Protein AF-A0AAD9V1F3-F1 (afdb_monomer)

Structure (mmCIF, N/CA/C/O backbone):
data_AF-A0AAD9V1F3-F1
#
_entry.id   AF-A0AAD9V1F3-F1
#
loop_
_atom_site.group_PDB
_atom_site.id
_atom_site.type_symbol
_atom_site.label_atom_id
_atom_site.label_alt_id
_atom_site.label_comp_id
_atom_site.label_asym_id
_atom_site.label_entity_id
_atom_site.label_seq_id
_atom_site.pdbx_PDB_ins_code
_atom_site.Cartn_x
_atom_site.Cartn_y
_atom_site.Cartn_z
_atom_site.occupancy
_atom_site.B_iso_or_equiv
_atom_site.auth_seq_id
_atom_site.auth_comp_id
_atom_site.auth_asym_id
_atom_site.auth_atom_id
_atom_site.pdbx_PDB_model_num
ATOM 1 N N . MET A 1 1 ? -9.628 -8.386 14.634 1.00 73.19 1 MET A N 1
ATOM 2 C CA . MET A 1 1 ? -9.342 -8.175 13.199 1.00 73.19 1 MET A CA 1
ATOM 3 C C . MET A 1 1 ? -9.337 -9.530 12.517 1.00 73.19 1 MET A C 1
ATOM 5 O O . MET A 1 1 ? -8.546 -10.379 12.913 1.00 73.19 1 MET A O 1
ATOM 9 N N . ILE A 1 2 ? -10.206 -9.729 11.527 1.00 70.88 2 ILE A N 1
ATOM 10 C CA . ILE A 1 2 ? -10.208 -10.920 10.671 1.00 70.88 2 ILE A CA 1
ATOM 11 C C . ILE A 1 2 ? -9.527 -10.540 9.355 1.00 70.88 2 ILE A C 1
ATOM 13 O O . ILE A 1 2 ? -10.046 -9.714 8.602 1.00 70.88 2 ILE A O 1
ATOM 17 N N . PHE A 1 3 ? -8.349 -11.119 9.123 1.00 76.94 3 PHE A N 1
ATOM 18 C CA . PHE A 1 3 ? -7.473 -10.825 7.992 1.00 76.94 3 PHE A CA 1
ATOM 19 C C . PHE A 1 3 ? -6.811 -12.127 7.528 1.00 76.94 3 PHE A C 1
ATOM 21 O O . PHE A 1 3 ? -6.027 -12.713 8.276 1.00 76.94 3 PHE A O 1
ATOM 28 N N . ASN A 1 4 ? -7.159 -12.603 6.329 1.00 83.75 4 ASN A N 1
ATOM 29 C CA . ASN A 1 4 ? -6.606 -13.836 5.764 1.00 83.75 4 ASN A CA 1
ATOM 30 C C . ASN A 1 4 ? -5.561 -13.497 4.698 1.00 83.75 4 ASN A C 1
ATOM 32 O O . ASN A 1 4 ? -5.899 -13.267 3.540 1.00 83.75 4 ASN A O 1
ATOM 36 N N . SER A 1 5 ? -4.305 -13.406 5.126 1.00 84.94 5 SER A N 1
ATOM 37 C CA . SER A 1 5 ? -3.165 -13.033 4.287 1.00 84.94 5 SER A CA 1
ATOM 38 C C . SER A 1 5 ? -2.163 -14.161 4.215 1.00 84.94 5 SER A C 1
ATOM 40 O O . SER A 1 5 ? -1.835 -14.764 5.233 1.00 84.94 5 SER A O 1
ATOM 42 N N . THR A 1 6 ? -1.623 -14.415 3.032 1.00 85.94 6 THR A N 1
ATOM 43 C CA . THR A 1 6 ? -0.552 -15.406 2.868 1.00 85.94 6 THR A CA 1
ATOM 44 C C . THR A 1 6 ? 0.804 -14.863 3.322 1.00 85.94 6 THR A C 1
ATOM 46 O O . THR A 1 6 ? 1.678 -15.640 3.700 1.00 85.94 6 THR A O 1
ATOM 49 N N . ILE A 1 7 ? 0.946 -13.534 3.367 1.00 83.00 7 ILE A N 1
ATOM 50 C CA . ILE A 1 7 ? 2.182 -12.831 3.714 1.00 83.00 7 ILE A CA 1
ATOM 51 C C . ILE A 1 7 ? 2.328 -12.645 5.235 1.00 83.00 7 ILE A C 1
ATOM 53 O O . ILE A 1 7 ? 3.341 -13.041 5.807 1.00 83.00 7 ILE A O 1
ATOM 57 N N . ILE A 1 8 ? 1.327 -12.074 5.923 1.00 81.44 8 ILE A N 1
ATOM 58 C CA . ILE A 1 8 ? 1.453 -11.744 7.362 1.00 81.44 8 ILE A CA 1
ATOM 59 C C . ILE A 1 8 ? 0.874 -12.787 8.314 1.00 81.44 8 ILE A C 1
ATOM 61 O O . ILE A 1 8 ? 1.123 -12.696 9.515 1.00 81.44 8 ILE A O 1
ATOM 65 N N . SER A 1 9 ? 0.084 -13.759 7.837 1.00 75.94 9 SER A N 1
ATOM 66 C CA . SER A 1 9 ? -0.642 -14.689 8.728 1.00 75.94 9 SER A CA 1
ATOM 67 C C . SER A 1 9 ? 0.263 -15.430 9.709 1.00 75.94 9 SER A C 1
ATOM 69 O O . SER A 1 9 ? -0.163 -15.682 10.839 1.00 75.94 9 SER A O 1
ATOM 71 N N . LYS A 1 10 ? 1.498 -15.730 9.288 1.00 77.19 10 LYS A N 1
ATOM 72 C CA . LYS A 1 10 ? 2.489 -16.511 10.037 1.00 77.19 10 LYS A CA 1
ATOM 73 C C . LYS A 1 10 ? 3.199 -15.726 11.148 1.00 77.19 10 LYS A C 1
ATOM 75 O O . LYS A 1 10 ? 3.796 -16.348 12.018 1.00 77.19 10 LYS A O 1
ATOM 80 N N . ASN A 1 11 ? 3.140 -14.390 11.150 1.00 81.25 11 ASN A N 1
ATOM 81 C CA . ASN A 1 11 ? 3.835 -13.557 12.138 1.00 81.25 11 ASN A CA 1
ATOM 82 C C . ASN A 1 11 ? 2.831 -12.834 13.055 1.00 81.25 11 ASN A C 1
ATOM 84 O O . ASN A 1 11 ? 2.201 -11.845 12.677 1.00 81.25 11 ASN A O 1
ATOM 88 N N . SER A 1 12 ? 2.685 -13.330 14.286 1.00 83.75 12 SER A N 1
ATOM 89 C CA . SER A 1 12 ? 1.747 -12.787 15.279 1.00 83.75 12 SER A CA 1
ATOM 90 C C . SER A 1 12 ? 2.069 -11.348 15.704 1.00 83.75 12 SER A C 1
ATOM 92 O O . SER A 1 12 ? 1.143 -10.568 15.941 1.00 83.75 12 SER A O 1
ATOM 94 N N . CYS A 1 13 ? 3.350 -10.967 15.739 1.00 83.75 13 CYS A N 1
ATOM 95 C CA . CYS A 1 13 ? 3.785 -9.604 16.046 1.00 83.75 13 CYS A CA 1
ATOM 96 C C . CYS A 1 13 ? 3.351 -8.631 14.945 1.00 83.75 13 CYS A C 1
ATOM 98 O O . CYS A 1 13 ? 2.678 -7.644 15.226 1.00 83.75 13 CYS A O 1
ATOM 100 N N . HIS A 1 14 ? 3.629 -8.958 13.679 1.00 82.75 14 HIS A N 1
ATOM 101 C CA . HIS A 1 14 ? 3.203 -8.155 12.529 1.00 82.75 14 HIS A CA 1
ATOM 102 C C . HIS A 1 14 ? 1.684 -7.976 12.480 1.00 82.75 14 HIS A C 1
ATOM 104 O O . HIS A 1 14 ? 1.194 -6.895 12.167 1.00 82.75 14 HIS A O 1
ATOM 110 N N . ARG A 1 15 ? 0.923 -9.023 12.817 1.00 82.88 15 ARG A N 1
ATOM 111 C CA . ARG A 1 15 ? -0.544 -8.950 12.869 1.00 82.88 15 ARG A CA 1
ATOM 112 C C . ARG A 1 15 ? -1.041 -8.029 13.976 1.00 82.88 15 ARG A C 1
ATOM 114 O O . ARG A 1 15 ? -1.964 -7.254 13.741 1.00 82.88 15 ARG A O 1
ATOM 121 N N . THR A 1 16 ? -0.454 -8.133 15.167 1.00 85.50 16 THR A N 1
ATOM 122 C CA . THR A 1 16 ? -0.804 -7.279 16.310 1.00 85.50 16 THR A CA 1
ATOM 123 C C . THR A 1 16 ? -0.495 -5.819 16.002 1.00 85.50 16 THR A C 1
ATOM 125 O O . THR A 1 16 ? -1.335 -4.951 16.226 1.00 85.50 16 THR A O 1
ATOM 128 N N . GLU A 1 17 ? 0.662 -5.557 15.403 1.00 86.19 17 GLU A N 1
ATOM 129 C CA . GLU A 1 17 ? 1.078 -4.204 15.055 1.00 86.19 17 GLU A CA 1
ATOM 130 C C . GLU A 1 17 ? 0.234 -3.606 13.926 1.00 86.19 17 GLU A C 1
ATOM 132 O O . GLU A 1 17 ? -0.259 -2.487 14.023 1.00 86.19 17 GLU A O 1
ATOM 137 N N . LEU A 1 18 ? -0.059 -4.381 12.879 1.00 85.12 18 LEU A N 1
ATOM 138 C CA . LEU A 1 18 ? -0.982 -3.930 11.841 1.00 85.12 18 LEU A CA 1
ATOM 139 C C . LEU A 1 18 ? -2.376 -3.629 12.419 1.00 85.12 18 LEU A C 1
ATOM 141 O O . LEU A 1 18 ? -3.029 -2.665 12.011 1.00 85.12 18 LEU A O 1
ATOM 145 N N . ALA A 1 19 ? -2.833 -4.419 13.395 1.00 84.25 19 ALA A N 1
ATOM 146 C CA . ALA A 1 19 ? -4.070 -4.138 14.114 1.00 84.25 19 ALA A CA 1
ATOM 147 C C . ALA A 1 19 ? -4.013 -2.830 14.908 1.00 84.25 19 ALA A C 1
ATOM 149 O O . ALA A 1 19 ? -4.984 -2.071 14.856 1.00 84.25 19 ALA A O 1
ATOM 150 N N . SER A 1 20 ? -2.887 -2.533 15.561 1.00 85.38 20 SER A N 1
ATOM 151 C CA . SER A 1 20 ? -2.652 -1.261 16.258 1.00 85.38 20 SER A CA 1
ATOM 152 C C . SER A 1 20 ? -2.751 -0.075 15.283 1.00 85.38 20 SER A C 1
ATOM 154 O O . SER A 1 20 ? -3.438 0.914 15.553 1.00 85.38 20 SER A O 1
ATOM 156 N N . PHE A 1 21 ? -2.150 -0.196 14.094 1.00 84.88 21 PHE A N 1
ATOM 157 C CA . PHE A 1 21 ? -2.124 0.872 13.095 1.00 84.88 21 PHE A CA 1
ATOM 158 C C . PHE A 1 21 ? -3.497 1.170 12.505 1.00 84.88 21 PHE A C 1
ATOM 160 O O . PHE A 1 21 ? -3.808 2.341 12.271 1.00 84.88 21 PHE A O 1
ATOM 167 N N . LEU A 1 22 ? -4.314 0.134 12.294 1.00 82.00 22 LEU A N 1
ATOM 168 C CA . LEU A 1 22 ? -5.646 0.255 11.701 1.00 82.00 22 LEU A CA 1
ATOM 169 C C . LEU A 1 22 ? -6.726 0.637 12.728 1.00 82.00 22 LEU A C 1
ATOM 171 O O . LEU A 1 22 ? -7.761 1.175 12.328 1.00 82.00 22 LEU A O 1
ATOM 175 N N . ALA A 1 23 ? -6.498 0.414 14.029 1.00 82.19 23 ALA A N 1
ATOM 176 C CA . ALA A 1 23 ? -7.479 0.656 15.092 1.00 82.19 23 ALA A CA 1
ATOM 177 C C . ALA A 1 23 ? -8.123 2.060 15.069 1.00 82.19 23 ALA A C 1
ATOM 179 O O . ALA A 1 23 ? -9.347 2.123 15.177 1.00 82.19 23 ALA A O 1
ATOM 180 N N . PRO A 1 24 ? -7.398 3.178 14.842 1.00 78.94 24 PRO A N 1
ATOM 181 C CA . PRO A 1 24 ? -8.023 4.503 14.766 1.00 78.94 24 PRO A CA 1
ATOM 182 C C . PRO A 1 24 ? -9.050 4.648 13.635 1.00 78.94 24 PRO A C 1
ATOM 184 O O . PRO A 1 24 ? -9.987 5.430 13.747 1.00 78.94 24 PRO A O 1
ATOM 187 N N . ALA A 1 25 ? -8.905 3.888 12.547 1.00 72.19 25 ALA A N 1
ATOM 188 C CA . ALA A 1 25 ? -9.784 3.990 11.386 1.00 72.19 25 ALA A CA 1
ATOM 189 C C . ALA A 1 25 ? -10.973 3.011 11.427 1.00 72.19 25 ALA A C 1
ATOM 191 O O . ALA A 1 25 ? -12.043 3.266 10.857 1.00 72.19 25 ALA A O 1
ATOM 192 N N . VAL A 1 26 ? -10.809 1.871 12.107 1.00 73.06 26 VAL A N 1
ATOM 193 C CA . VAL A 1 26 ? -11.878 0.871 12.262 1.00 73.06 26 VAL A CA 1
ATOM 194 C C . VAL A 1 26 ? -12.588 0.920 13.617 1.00 73.06 26 VAL A C 1
ATOM 196 O O . VAL A 1 26 ? -13.678 0.362 13.725 1.00 73.06 26 VAL A O 1
ATOM 199 N N . GLY A 1 27 ? -12.035 1.635 14.599 1.00 64.00 27 GLY A N 1
ATOM 200 C CA . GLY A 1 27 ? -12.447 1.601 16.004 1.00 64.00 27 GLY A CA 1
ATOM 201 C C . GLY A 1 27 ? -11.950 0.339 16.721 1.00 64.00 27 GLY A C 1
ATOM 202 O O . GLY A 1 27 ? -11.333 -0.532 16.111 1.00 64.00 27 GLY A O 1
ATOM 203 N N . GLN A 1 28 ? -12.280 0.169 18.006 1.00 59.44 28 GLN A N 1
ATOM 204 C CA . GLN A 1 28 ? -12.037 -1.094 18.741 1.00 59.44 28 GLN A CA 1
ATOM 205 C C . GLN A 1 28 ? -13.002 -2.231 18.344 1.00 59.44 28 GLN A C 1
ATOM 207 O O . GLN A 1 28 ? -13.236 -3.191 19.075 1.00 59.44 28 GLN A O 1
ATOM 212 N N . ILE A 1 29 ? -13.583 -2.108 17.159 1.00 65.25 29 ILE A N 1
ATOM 213 C CA . ILE A 1 29 ? -14.634 -2.956 16.631 1.00 65.25 29 ILE A CA 1
ATOM 214 C C . ILE A 1 29 ? -13.978 -4.101 15.863 1.00 65.25 29 ILE A C 1
ATOM 216 O O . ILE A 1 29 ? -12.936 -3.937 15.217 1.00 65.25 29 ILE A O 1
ATOM 220 N N . GLU A 1 30 ? -14.580 -5.286 15.907 1.00 75.75 30 GLU A N 1
ATOM 221 C CA . GLU A 1 30 ? -14.104 -6.378 15.076 1.00 75.75 30 GLU A CA 1
ATOM 222 C C . GLU A 1 30 ? -14.281 -6.009 13.592 1.00 75.75 30 GLU A C 1
ATOM 224 O O . GLU A 1 30 ? -15.389 -5.819 13.090 1.00 75.75 30 GLU A O 1
ATOM 229 N N . SER A 1 31 ? -13.154 -5.849 12.895 1.00 76.12 31 SER A N 1
ATOM 230 C CA . SER A 1 31 ? -13.104 -5.508 11.473 1.00 76.12 31 SER A CA 1
ATOM 231 C C . SER A 1 31 ? -12.882 -6.750 10.615 1.00 76.12 31 SER A C 1
ATOM 233 O O . SER A 1 31 ? -11.989 -7.560 10.895 1.00 76.12 31 SER A O 1
ATOM 235 N N . LYS A 1 32 ? -13.694 -6.881 9.558 1.00 82.31 32 LYS A N 1
ATOM 236 C CA . LYS A 1 32 ? -13.613 -7.955 8.561 1.00 82.31 32 LYS A CA 1
ATOM 237 C C . LYS A 1 32 ? -13.031 -7.423 7.259 1.00 82.31 32 LYS A C 1
ATOM 239 O O . LYS A 1 32 ? -13.632 -6.563 6.609 1.00 82.31 32 LYS A O 1
ATOM 244 N N . TRP A 1 33 ? -11.890 -7.969 6.860 1.00 84.12 33 TRP A N 1
ATOM 245 C CA . TRP A 1 33 ? -11.174 -7.583 5.647 1.00 84.12 33 TRP A CA 1
ATOM 246 C C . TRP A 1 33 ? -11.239 -8.705 4.620 1.00 84.12 33 TRP A C 1
ATOM 248 O O . TRP A 1 33 ? -11.028 -9.870 4.957 1.00 84.12 33 TRP A O 1
ATOM 258 N N . LYS A 1 34 ? -11.525 -8.356 3.365 1.00 86.12 34 LYS A N 1
ATOM 259 C CA . LYS A 1 34 ? -11.542 -9.306 2.251 1.00 86.12 34 LYS A CA 1
ATOM 260 C C . LYS A 1 34 ? -10.404 -8.984 1.295 1.00 86.12 34 LYS A C 1
ATOM 262 O O . LYS A 1 34 ? -10.198 -7.824 0.942 1.00 86.12 34 LYS A O 1
ATOM 267 N N . LEU A 1 35 ? -9.672 -10.018 0.892 1.00 88.19 35 LEU A N 1
ATOM 268 C CA . LEU A 1 35 ? -8.658 -9.933 -0.151 1.00 88.19 35 LEU A CA 1
ATOM 269 C C . LEU A 1 35 ? -9.348 -9.559 -1.470 1.00 88.19 35 LEU A C 1
ATOM 271 O O . LEU A 1 35 ? -10.312 -10.220 -1.867 1.00 88.19 35 LEU A O 1
ATOM 275 N N . CYS A 1 36 ? -8.892 -8.496 -2.129 1.00 88.50 36 CYS A N 1
ATOM 276 C CA . CYS A 1 36 ? -9.281 -8.222 -3.511 1.00 88.50 36 CYS A CA 1
ATOM 277 C C . CYS A 1 36 ? -8.220 -8.699 -4.499 1.00 88.50 36 CYS A C 1
ATOM 279 O O . CYS A 1 36 ? -8.602 -9.135 -5.576 1.00 88.50 36 CYS A O 1
ATOM 281 N N . TYR A 1 37 ? -6.933 -8.681 -4.138 1.00 89.25 37 TYR A N 1
ATOM 282 C CA . TYR A 1 37 ? -5.861 -9.058 -5.057 1.00 89.25 37 TYR A CA 1
ATOM 283 C C . TYR A 1 37 ? -4.637 -9.621 -4.329 1.00 89.25 37 TYR A C 1
ATOM 285 O O . TYR A 1 37 ? -4.249 -9.102 -3.283 1.00 89.25 37 TYR A O 1
ATOM 293 N N . ASN A 1 38 ? -4.024 -10.654 -4.905 1.00 91.69 38 ASN A N 1
ATOM 294 C CA . ASN A 1 38 ? -2.742 -11.238 -4.512 1.00 91.69 38 ASN A CA 1
ATOM 295 C C . ASN A 1 38 ? -1.915 -11.454 -5.785 1.00 91.69 38 ASN A C 1
ATOM 297 O O . ASN A 1 38 ? -2.329 -12.208 -6.663 1.00 91.69 38 ASN A O 1
ATOM 301 N N . ALA A 1 39 ? -0.765 -10.790 -5.894 1.00 89.62 39 ALA A N 1
ATOM 302 C CA . ALA A 1 39 ? 0.008 -10.758 -7.136 1.00 89.62 39 ALA A CA 1
ATOM 303 C C . ALA A 1 39 ? 0.506 -12.139 -7.574 1.00 89.62 39 ALA A C 1
ATOM 305 O O . ALA A 1 39 ? 0.452 -12.472 -8.757 1.00 89.62 39 ALA A O 1
ATOM 306 N N . LEU A 1 40 ? 0.939 -12.961 -6.615 1.00 89.31 40 LEU A N 1
ATOM 307 C CA . LEU A 1 40 ? 1.419 -14.314 -6.879 1.00 89.31 40 LEU A CA 1
ATOM 308 C C . LEU A 1 40 ? 0.298 -15.238 -7.384 1.00 89.31 40 LEU A C 1
ATOM 310 O O . LEU A 1 40 ? 0.541 -16.072 -8.249 1.00 89.31 40 LEU A O 1
ATOM 314 N N . ALA A 1 41 ? -0.925 -15.078 -6.871 1.00 93.50 41 ALA A N 1
ATOM 315 C CA . ALA A 1 41 ? -2.073 -15.902 -7.252 1.00 93.50 41 ALA A CA 1
ATOM 316 C C . ALA A 1 41 ? -2.817 -15.390 -8.497 1.00 93.50 41 ALA A C 1
ATOM 318 O O . ALA A 1 41 ? -3.389 -16.180 -9.241 1.00 93.50 41 ALA A O 1
ATOM 319 N N . ASN A 1 42 ? -2.861 -14.073 -8.709 1.00 92.88 42 ASN A N 1
ATOM 320 C CA . ASN A 1 42 ? -3.641 -13.451 -9.782 1.00 92.88 42 ASN A CA 1
ATOM 321 C C . ASN A 1 42 ? -2.805 -13.067 -11.009 1.00 92.88 42 ASN A C 1
ATOM 323 O O . ASN A 1 42 ? -3.379 -12.760 -12.049 1.00 92.88 42 ASN A O 1
ATOM 327 N N . GLY A 1 43 ? -1.475 -13.079 -10.903 1.00 92.31 43 GLY A N 1
ATOM 328 C CA . GLY A 1 43 ? -0.578 -12.563 -11.932 1.00 92.31 43 GLY A CA 1
ATOM 329 C C . GLY A 1 43 ? -0.328 -11.066 -11.774 1.00 92.31 43 GLY A C 1
ATOM 330 O O . GLY A 1 43 ? -1.127 -10.339 -11.194 1.00 92.31 43 GLY A O 1
ATOM 331 N N . TRP A 1 44 ? 0.804 -10.597 -12.293 1.00 90.44 44 TRP A N 1
ATOM 332 C CA . TRP A 1 44 ? 1.398 -9.302 -11.944 1.00 90.44 44 TRP A CA 1
ATOM 333 C C . TRP A 1 44 ? 0.913 -8.089 -12.750 1.00 90.44 44 TRP A C 1
ATOM 335 O O . TRP A 1 44 ? 1.400 -6.975 -12.541 1.00 90.44 44 TRP A O 1
ATOM 345 N N . GLU A 1 45 ? -0.009 -8.280 -13.690 1.00 90.12 45 GLU A N 1
ATOM 346 C CA . GLU A 1 45 ? -0.486 -7.187 -14.531 1.00 90.12 45 GLU A CA 1
ATOM 347 C C . GLU A 1 45 ? -1.366 -6.201 -13.738 1.00 90.12 45 GLU A C 1
ATOM 349 O O . GLU A 1 45 ? -2.369 -6.611 -13.145 1.00 90.12 45 GLU A O 1
ATOM 354 N N . PRO A 1 46 ? -1.069 -4.886 -13.784 1.00 88.25 46 PRO A N 1
ATOM 355 C CA . PRO A 1 46 ? -1.866 -3.844 -13.140 1.00 88.25 46 PRO A CA 1
ATOM 356 C C . PRO A 1 46 ? -3.352 -3.895 -13.491 1.00 88.25 46 PRO A C 1
ATOM 358 O O . PRO A 1 46 ? -4.208 -3.665 -12.640 1.00 88.25 46 PRO A O 1
ATOM 361 N N . ARG A 1 47 ? -3.678 -4.264 -14.735 1.00 87.38 47 ARG A N 1
ATOM 362 C CA . ARG A 1 47 ? -5.066 -4.390 -15.197 1.00 87.38 47 ARG A CA 1
ATOM 363 C C . ARG A 1 47 ? -5.852 -5.429 -14.399 1.00 87.38 47 ARG A C 1
ATOM 365 O O . ARG A 1 47 ? -7.015 -5.185 -14.096 1.00 87.38 47 ARG A O 1
ATOM 372 N N . ILE A 1 48 ? -5.220 -6.539 -14.010 1.00 90.56 48 ILE A N 1
ATOM 373 C CA . ILE A 1 48 ? -5.857 -7.574 -13.186 1.00 90.56 48 ILE A CA 1
ATOM 374 C C . ILE A 1 48 ? -6.123 -7.016 -11.786 1.00 90.56 48 ILE A C 1
ATOM 376 O O . ILE A 1 48 ? -7.238 -7.146 -11.281 1.00 90.56 48 ILE A O 1
ATOM 380 N N . PHE A 1 49 ? -5.146 -6.317 -11.194 1.00 88.69 49 PHE A N 1
ATOM 381 C CA . PHE A 1 49 ? -5.322 -5.608 -9.922 1.00 88.69 49 PHE A CA 1
ATOM 382 C C . PHE A 1 49 ? -6.520 -4.658 -9.962 1.00 88.69 49 PHE A C 1
ATOM 384 O O . PHE A 1 49 ? -7.414 -4.779 -9.126 1.00 88.69 49 PHE A O 1
ATOM 391 N N . HIS A 1 50 ? -6.585 -3.777 -10.957 1.00 86.50 50 HIS A N 1
ATOM 392 C CA . HIS A 1 50 ? -7.680 -2.820 -11.085 1.00 86.50 50 HIS A CA 1
ATOM 393 C C . HIS A 1 50 ? -9.026 -3.506 -11.320 1.00 86.50 50 HIS A C 1
ATOM 395 O O . HIS A 1 50 ? -9.990 -3.186 -10.632 1.00 86.50 50 HIS A O 1
ATOM 401 N N . SER A 1 51 ? -9.096 -4.513 -12.198 1.00 88.62 51 SER A N 1
ATOM 402 C CA . SER A 1 51 ? -10.334 -5.277 -12.423 1.00 88.62 51 SER A CA 1
ATOM 403 C C . SER A 1 51 ? -10.848 -5.959 -11.151 1.00 88.62 51 SER A C 1
ATOM 405 O O . SER A 1 51 ? -12.053 -6.070 -10.932 1.00 88.62 51 SER A O 1
ATOM 407 N N . ASN A 1 52 ? -9.925 -6.366 -10.277 1.00 88.81 52 ASN A N 1
ATOM 408 C CA . ASN A 1 52 ? -10.247 -7.050 -9.043 1.00 88.81 52 ASN A CA 1
ATOM 409 C C . ASN A 1 52 ? -10.495 -6.102 -7.871 1.00 88.81 52 ASN A C 1
ATOM 411 O O . ASN A 1 52 ? -11.193 -6.505 -6.945 1.00 88.81 52 ASN A O 1
ATOM 415 N N . CYS A 1 53 ? -9.915 -4.906 -7.828 1.00 84.94 53 CYS A N 1
ATOM 416 C CA . CYS A 1 53 ? -9.947 -4.050 -6.641 1.00 84.94 53 CYS A CA 1
ATOM 417 C C . CYS A 1 53 ? -10.702 -2.736 -6.837 1.00 84.94 53 CYS A C 1
ATOM 419 O O . CYS A 1 53 ? -11.295 -2.279 -5.860 1.00 84.94 53 CYS A O 1
ATOM 421 N N . ASP A 1 54 ? -10.716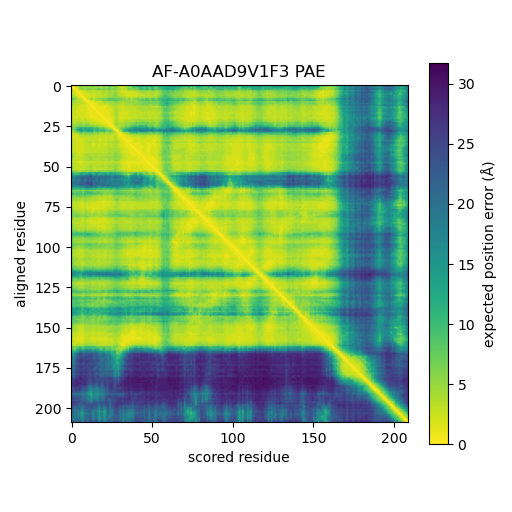 -2.150 -8.036 1.00 80.81 54 ASP A N 1
ATOM 422 C CA . ASP A 1 54 ? -11.392 -0.873 -8.278 1.00 80.81 54 ASP A CA 1
ATOM 423 C C . ASP A 1 54 ? -12.906 -0.998 -8.067 1.00 80.81 54 ASP A C 1
ATOM 425 O O . ASP A 1 54 ? -13.509 -2.057 -8.253 1.00 80.81 54 ASP A O 1
ATOM 429 N N . ASN A 1 55 ? -13.535 0.108 -7.667 1.00 69.50 55 ASN A N 1
ATOM 430 C CA . ASN A 1 55 ? -14.965 0.227 -7.371 1.00 69.50 55 ASN A CA 1
ATOM 431 C C . ASN A 1 55 ? -15.492 -0.700 -6.251 1.00 69.50 55 ASN A C 1
ATOM 433 O O . ASN A 1 55 ? -16.685 -0.682 -5.940 1.00 69.50 55 ASN A O 1
ATOM 437 N N . LYS A 1 56 ? -14.635 -1.470 -5.567 1.00 68.25 56 LYS A N 1
ATOM 438 C CA . LYS A 1 56 ? -14.983 -2.117 -4.291 1.00 68.25 56 LYS A CA 1
ATOM 439 C C . LYS A 1 56 ? -15.008 -1.052 -3.196 1.00 68.25 56 LYS A C 1
ATOM 441 O O . LYS A 1 56 ? -14.079 -0.256 -3.143 1.00 68.25 56 LYS A O 1
ATOM 446 N N . LYS A 1 57 ? -16.060 -1.015 -2.357 1.00 54.81 57 LYS A N 1
ATOM 447 C CA . LYS A 1 57 ? -16.307 -0.040 -1.258 1.00 54.81 57 LYS A CA 1
ATOM 448 C C . LYS A 1 57 ? -15.123 0.914 -0.984 1.00 54.81 57 LYS A C 1
ATOM 450 O O . LYS A 1 57 ? -14.121 0.490 -0.416 1.00 54.81 57 LYS A O 1
ATOM 455 N N . HIS A 1 58 ? -15.279 2.188 -1.353 1.00 52.72 58 HIS A N 1
ATOM 456 C CA . HIS A 1 58 ? -14.303 3.282 -1.187 1.00 52.72 58 HIS A CA 1
ATOM 457 C C . HIS A 1 58 ? -13.052 3.263 -2.090 1.00 52.72 58 HI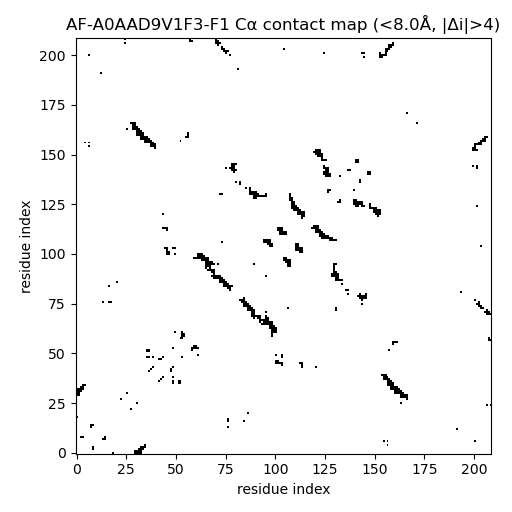S A C 1
ATOM 459 O O . HIS A 1 58 ? -12.192 4.118 -1.919 1.00 52.72 58 HIS A O 1
ATOM 465 N N . THR A 1 59 ? -12.929 2.383 -3.087 1.00 52.81 59 THR A N 1
ATOM 466 C CA . THR A 1 59 ? -11.868 2.492 -4.112 1.00 52.81 59 THR A CA 1
ATOM 467 C C . THR A 1 59 ? -12.350 3.319 -5.305 1.00 52.81 59 THR A C 1
ATOM 469 O O . THR A 1 59 ? -13.420 3.078 -5.858 1.00 52.81 59 THR A O 1
ATOM 472 N N . SER A 1 60 ? -11.592 4.359 -5.660 1.00 53.97 60 SER A N 1
ATOM 473 C CA . SER A 1 60 ? -11.950 5.303 -6.727 1.00 53.97 60 SER A CA 1
ATOM 474 C C . SER A 1 60 ? -11.488 4.774 -8.094 1.00 53.97 60 SER A C 1
ATOM 476 O O . SER A 1 60 ? -10.418 4.167 -8.153 1.00 53.97 60 SER A O 1
ATOM 478 N N . PRO A 1 61 ? -12.252 5.007 -9.178 1.00 55.66 61 PRO A N 1
ATOM 479 C CA . PRO A 1 61 ? -11.950 4.467 -10.503 1.00 55.66 61 PRO A CA 1
ATOM 480 C C . PRO A 1 61 ? -10.573 4.888 -11.036 1.00 55.66 61 PRO A C 1
ATOM 482 O O . PRO A 1 61 ? -10.096 6.002 -10.783 1.00 55.66 61 PRO A O 1
ATOM 485 N N . SER A 1 62 ? -9.966 3.998 -11.828 1.00 61.62 62 SER A N 1
ATOM 486 C CA . SER A 1 62 ? -8.728 4.237 -12.570 1.00 61.62 62 SER A CA 1
ATOM 487 C C . SER A 1 62 ? -8.911 5.295 -13.674 1.00 61.62 62 SER A C 1
ATOM 489 O O . SER A 1 62 ? -9.108 4.969 -14.843 1.00 61.62 62 SER A O 1
ATOM 491 N N . ALA A 1 63 ? -8.817 6.575 -13.313 1.00 63.94 63 ALA A N 1
ATOM 492 C CA . ALA A 1 63 ? -8.896 7.703 -14.249 1.00 63.94 63 ALA A CA 1
ATOM 493 C C . ALA A 1 63 ? -7.529 8.353 -14.550 1.00 63.94 63 ALA A C 1
ATOM 495 O O . ALA A 1 63 ? -7.471 9.427 -15.139 1.00 63.94 63 ALA A O 1
ATOM 496 N N . GLY A 1 64 ? -6.417 7.762 -14.097 1.00 75.06 64 GLY A N 1
ATOM 497 C CA . GLY A 1 64 ? -5.100 8.402 -14.194 1.00 75.06 64 GLY A CA 1
ATOM 498 C C . GLY A 1 64 ? -4.975 9.658 -13.324 1.00 75.06 64 GLY A C 1
ATOM 499 O O . GLY A 1 64 ? -4.123 10.507 -13.580 1.00 75.06 64 GLY A O 1
ATOM 500 N N . THR A 1 65 ? -5.818 9.779 -12.296 1.00 80.75 65 THR A N 1
ATOM 501 C CA . THR A 1 65 ? -5.897 10.947 -11.413 1.00 80.75 65 THR A CA 1
ATOM 502 C C . THR A 1 65 ? -5.233 10.688 -10.067 1.00 80.75 65 THR A C 1
ATOM 504 O O . THR A 1 65 ? -5.131 9.550 -9.596 1.00 80.75 65 THR A O 1
ATOM 507 N N . TRP A 1 66 ? -4.789 11.767 -9.426 1.00 81.19 66 TRP A N 1
ATOM 508 C CA . TRP A 1 66 ? -4.334 11.722 -8.044 1.00 81.19 66 TRP A CA 1
ATOM 509 C C . TRP A 1 66 ? -5.534 11.811 -7.098 1.00 81.19 66 TRP A C 1
ATOM 511 O O . TRP A 1 66 ? -6.437 12.618 -7.288 1.00 81.19 66 TRP A O 1
ATOM 521 N N . GLY A 1 67 ? -5.563 10.938 -6.099 1.00 77.31 67 GLY A N 1
ATOM 522 C CA . GLY A 1 67 ? -6.401 11.075 -4.921 1.00 77.31 67 GLY A CA 1
ATOM 523 C C . GLY A 1 67 ? -5.776 12.059 -3.938 1.00 77.31 67 GLY A C 1
ATOM 524 O O . GLY A 1 67 ? -4.549 12.120 -3.789 1.00 77.31 67 GLY A O 1
ATOM 525 N N . GLU A 1 68 ? -6.644 12.794 -3.255 1.00 77.69 68 GLU A N 1
ATOM 526 C CA . GLU A 1 68 ? -6.305 13.833 -2.290 1.00 77.69 68 GLU A CA 1
ATOM 527 C C . GLU A 1 68 ? -6.874 13.437 -0.926 1.00 77.69 68 GLU A C 1
ATOM 529 O O . GLU A 1 68 ? -8.074 13.531 -0.682 1.00 77.69 68 GLU A O 1
ATOM 534 N N . THR A 1 69 ? -6.033 12.894 -0.040 1.00 76.31 69 THR A N 1
ATOM 535 C CA . THR A 1 69 ? -6.474 12.462 1.293 1.00 76.31 69 THR A CA 1
ATOM 536 C C . THR A 1 69 ? -5.356 12.544 2.325 1.00 76.31 69 THR A C 1
ATOM 538 O O . THR A 1 69 ? -4.238 12.097 2.092 1.00 76.31 69 THR A O 1
ATOM 541 N N . LEU A 1 70 ? -5.673 13.072 3.509 1.00 79.69 70 LEU A N 1
ATOM 542 C CA . LEU A 1 70 ? -4.773 13.050 4.672 1.00 79.69 70 LEU A CA 1
ATOM 543 C C . LEU A 1 70 ? -4.928 11.782 5.519 1.00 79.69 70 LEU A C 1
ATOM 545 O O . LEU A 1 70 ? -4.154 11.543 6.439 1.00 79.69 70 LEU A O 1
ATOM 549 N N . LYS A 1 71 ? -5.945 10.967 5.225 1.00 79.38 71 LYS A N 1
ATOM 550 C CA . LYS A 1 71 ? -6.259 9.765 6.003 1.00 79.38 71 LYS A CA 1
ATOM 551 C C . LYS A 1 71 ? -5.448 8.552 5.553 1.00 79.38 71 LYS A C 1
ATOM 553 O O . LYS A 1 71 ? -5.354 7.572 6.288 1.00 79.38 71 LYS A O 1
ATOM 558 N N . ALA A 1 72 ? -4.853 8.620 4.361 1.00 78.81 72 ALA A N 1
ATOM 559 C CA . ALA A 1 72 ? -3.931 7.603 3.890 1.00 78.81 72 ALA A CA 1
ATOM 560 C C . ALA A 1 72 ? -2.617 7.663 4.676 1.00 78.81 72 ALA A C 1
ATOM 562 O O . ALA A 1 72 ? -2.061 8.735 4.933 1.00 78.81 72 ALA A O 1
ATOM 563 N N . PHE A 1 73 ? -2.086 6.489 4.989 1.00 84.50 73 PHE A N 1
ATOM 564 C CA . PHE A 1 73 ? -0.767 6.337 5.579 1.00 84.50 73 PHE A CA 1
ATOM 565 C C . PHE A 1 73 ? -0.031 5.168 4.928 1.00 84.50 73 PHE A C 1
ATOM 567 O O . PHE A 1 73 ? -0.642 4.188 4.506 1.00 84.50 73 PHE A O 1
ATOM 574 N N . VAL A 1 74 ? 1.291 5.284 4.860 1.00 85.25 74 VAL A N 1
ATOM 575 C CA . VAL A 1 74 ? 2.206 4.190 4.510 1.00 85.25 74 VAL A CA 1
ATOM 576 C C . VAL A 1 74 ? 2.781 3.640 5.807 1.00 85.25 74 VAL A C 1
ATOM 578 O O . VAL A 1 74 ? 2.955 4.393 6.758 1.00 85.25 74 VAL A O 1
ATOM 581 N N . PHE A 1 75 ? 3.075 2.350 5.895 1.00 86.00 75 PHE A N 1
ATOM 582 C CA . PHE A 1 75 ? 3.683 1.778 7.094 1.00 86.00 75 PHE A CA 1
ATOM 583 C C . PHE A 1 75 ? 4.753 0.755 6.743 1.00 86.00 75 PHE A C 1
ATOM 585 O O . PHE A 1 75 ? 4.793 0.227 5.633 1.00 86.00 75 PHE A O 1
ATOM 592 N N . SER A 1 76 ? 5.601 0.468 7.722 1.00 84.81 76 SER A N 1
ATOM 593 C CA . SER A 1 76 ? 6.566 -0.616 7.673 1.00 84.81 76 SER A CA 1
ATOM 594 C C . SER A 1 76 ? 6.440 -1.458 8.929 1.00 84.81 76 SER A C 1
ATOM 596 O O . SER A 1 76 ? 6.501 -0.933 10.037 1.00 84.81 76 SER A O 1
ATOM 598 N N . LEU A 1 77 ? 6.259 -2.767 8.755 1.00 85.38 77 LEU A N 1
ATOM 599 C CA . LEU A 1 77 ? 6.321 -3.740 9.853 1.00 85.38 77 LEU A CA 1
ATOM 600 C C . LEU A 1 77 ? 7.746 -4.270 10.056 1.00 85.38 77 LEU A C 1
ATOM 602 O O . LEU A 1 77 ? 8.061 -4.817 11.105 1.00 85.38 77 LEU A O 1
ATOM 606 N N . LYS A 1 78 ? 8.597 -4.105 9.039 1.00 83.19 78 LYS A N 1
ATOM 607 C CA . LYS A 1 78 ? 10.001 -4.494 9.022 1.00 83.19 78 LYS A CA 1
ATOM 608 C C . LYS A 1 78 ? 10.717 -3.641 7.981 1.00 83.19 78 LYS A C 1
ATOM 610 O O . LYS A 1 78 ? 10.294 -3.601 6.829 1.00 83.19 78 LYS A O 1
ATOM 615 N N . ASN A 1 79 ? 11.784 -2.978 8.398 1.00 81.44 79 ASN A N 1
ATOM 616 C CA . ASN A 1 79 ? 12.552 -2.025 7.599 1.00 81.44 79 ASN A CA 1
ATOM 617 C C . ASN A 1 79 ? 14.035 -2.422 7.587 1.00 81.44 79 ASN A C 1
ATOM 619 O O . ASN A 1 79 ? 14.454 -3.274 8.371 1.00 81.44 79 ASN A O 1
ATOM 623 N N . SER A 1 80 ? 14.819 -1.819 6.693 1.00 78.50 80 SER A N 1
ATOM 624 C CA . SER A 1 80 ? 16.247 -2.132 6.552 1.00 78.50 80 SER A CA 1
ATOM 625 C C . SER A 1 80 ? 17.130 -1.535 7.645 1.00 78.50 80 SER A C 1
ATOM 627 O O . SER A 1 80 ? 18.294 -1.905 7.739 1.00 78.50 80 SER A O 1
ATOM 629 N N . GLU A 1 81 ? 16.604 -0.603 8.440 1.00 77.19 81 GLU A N 1
ATOM 630 C CA . GLU A 1 81 ? 17.336 0.066 9.521 1.00 77.19 81 GLU A CA 1
ATOM 631 C C . GLU A 1 81 ? 17.122 -0.608 10.893 1.00 77.19 81 GLU A C 1
ATOM 633 O O . GLU A 1 81 ? 17.556 -0.081 11.916 1.00 77.19 81 GLU A O 1
ATOM 638 N N . ASP A 1 82 ? 16.449 -1.769 10.940 1.00 81.31 82 ASP A N 1
ATOM 639 C CA . ASP A 1 82 ? 16.094 -2.491 12.174 1.00 81.31 82 ASP A CA 1
ATOM 640 C C . ASP A 1 82 ? 15.357 -1.620 13.218 1.00 81.31 82 ASP A C 1
ATOM 642 O O . ASP A 1 82 ? 15.437 -1.860 14.437 1.00 81.31 82 ASP A O 1
ATOM 646 N N . LEU A 1 83 ? 14.626 -0.607 12.738 1.00 82.44 83 LEU A N 1
ATOM 647 C CA . LEU A 1 83 ? 13.765 0.250 13.548 1.00 82.44 83 LEU A CA 1
ATOM 648 C C . LEU A 1 83 ? 12.492 -0.506 13.963 1.00 82.44 83 LEU A C 1
ATOM 650 O O . LEU A 1 83 ? 12.068 -1.430 13.258 1.00 82.44 83 LEU A O 1
ATOM 654 N N . PRO A 1 84 ? 11.831 -0.105 15.065 1.00 85.31 84 PRO A N 1
ATOM 655 C CA . PRO A 1 84 ? 10.486 -0.578 15.371 1.00 85.31 84 PRO A CA 1
ATOM 656 C C . PRO A 1 84 ? 9.521 -0.329 14.200 1.00 85.31 84 PRO A C 1
ATOM 658 O O . PRO A 1 84 ? 9.729 0.607 13.425 1.00 85.31 84 PRO A O 1
ATOM 661 N N . PRO A 1 85 ? 8.451 -1.130 14.062 1.00 85.75 85 PRO A N 1
ATOM 662 C CA . PRO A 1 85 ? 7.393 -0.847 13.104 1.00 85.75 85 PRO A CA 1
ATOM 663 C C . PRO A 1 85 ? 6.872 0.588 13.216 1.00 85.75 85 PRO A C 1
ATOM 665 O O . PRO A 1 85 ? 6.677 1.102 14.316 1.00 85.75 85 PRO A O 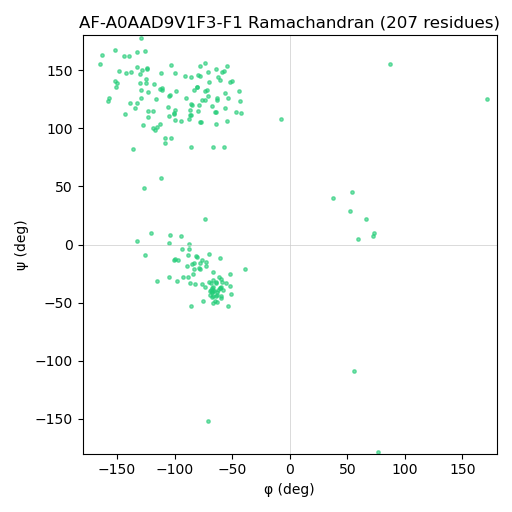1
ATOM 668 N N . PHE A 1 86 ? 6.592 1.223 12.083 1.00 85.06 86 PHE A N 1
ATOM 669 C CA . PHE A 1 86 ? 6.150 2.617 12.050 1.00 85.06 86 PHE A CA 1
ATOM 670 C C . PHE A 1 86 ? 5.116 2.870 10.955 1.00 85.06 86 PHE A C 1
ATOM 672 O O . PHE A 1 86 ? 5.003 2.114 9.988 1.00 85.06 86 PHE A O 1
ATOM 679 N N . LYS A 1 87 ? 4.387 3.985 11.080 1.00 85.56 87 LYS A N 1
ATOM 680 C CA . LYS A 1 87 ? 3.470 4.504 10.058 1.00 85.56 87 LYS A CA 1
ATOM 681 C C . LYS A 1 87 ? 3.722 5.983 9.779 1.00 85.56 87 LYS A C 1
ATOM 683 O O . LYS A 1 87 ? 4.069 6.748 10.670 1.00 85.56 87 LYS A O 1
ATOM 688 N N . CYS A 1 88 ? 3.504 6.366 8.532 1.00 85.31 88 CYS A N 1
ATOM 689 C CA . CYS A 1 88 ? 3.786 7.663 7.944 1.00 85.31 88 CYS A CA 1
ATOM 690 C C . CYS A 1 88 ? 2.486 8.211 7.359 1.00 85.31 88 CYS A C 1
ATOM 692 O O . CYS A 1 88 ? 1.996 7.691 6.354 1.00 85.31 88 CYS A O 1
ATOM 694 N N . PHE A 1 89 ? 1.918 9.251 7.963 1.00 83.88 89 PHE A N 1
ATOM 695 C CA . PHE A 1 89 ? 0.751 9.930 7.399 1.00 83.88 89 PHE A CA 1
ATOM 696 C C . PHE A 1 89 ? 1.152 10.862 6.255 1.00 83.88 89 PHE A C 1
ATOM 698 O O . PHE A 1 89 ? 2.276 11.375 6.207 1.00 83.88 89 PHE A O 1
ATOM 705 N N . ALA A 1 90 ? 0.218 11.097 5.336 1.00 84.12 90 ALA A N 1
ATOM 706 C CA . ALA A 1 90 ? 0.358 12.171 4.367 1.00 84.12 90 ALA A CA 1
ATOM 707 C C . ALA A 1 90 ? 0.387 13.529 5.097 1.00 84.12 90 ALA A C 1
ATOM 709 O O . ALA A 1 90 ? -0.520 13.854 5.859 1.00 84.12 90 ALA A O 1
ATOM 710 N N . LYS A 1 91 ? 1.435 14.328 4.867 1.00 87.50 91 LYS A N 1
ATOM 711 C CA . LYS A 1 91 ? 1.594 15.685 5.424 1.00 87.50 91 LYS A CA 1
ATOM 712 C C . LYS A 1 91 ? 0.774 16.731 4.668 1.00 87.50 91 LYS A C 1
ATOM 714 O O . LYS A 1 91 ? 0.541 17.819 5.177 1.00 87.50 91 LYS A O 1
ATOM 719 N N . ASN A 1 92 ? 0.380 16.426 3.437 1.00 85.00 92 ASN A N 1
ATOM 720 C CA . ASN A 1 92 ? -0.508 17.237 2.615 1.00 85.00 92 ASN A CA 1
ATOM 721 C C . ASN A 1 92 ? -1.275 16.327 1.645 1.00 85.00 92 ASN A C 1
ATOM 723 O O . ASN A 1 92 ? -0.940 15.155 1.484 1.00 85.00 92 ASN A O 1
ATOM 727 N N . GLN A 1 93 ? -2.313 16.867 1.011 1.00 80.88 93 GLN A N 1
ATOM 728 C CA . GLN A 1 93 ? -3.184 16.115 0.103 1.00 80.88 93 GLN A CA 1
ATOM 729 C C . GLN A 1 93 ? -2.591 15.942 -1.306 1.00 80.88 93 GLN A C 1
ATOM 731 O O . GLN A 1 93 ? -3.095 15.144 -2.096 1.00 80.88 93 GLN A O 1
ATOM 736 N N . TYR A 1 94 ? -1.500 16.643 -1.623 1.00 82.25 94 TYR A N 1
ATOM 737 C CA . TYR A 1 94 ? -0.918 16.658 -2.958 1.00 82.25 94 TYR A CA 1
ATOM 738 C C . TYR A 1 94 ? -0.320 15.295 -3.322 1.00 82.25 94 TYR A C 1
ATOM 740 O O . TYR A 1 94 ? 0.629 14.825 -2.696 1.00 82.25 94 TYR A O 1
ATOM 748 N N . ARG A 1 95 ? -0.844 14.683 -4.392 1.00 82.94 95 ARG A N 1
ATOM 749 C CA . ARG A 1 95 ? -0.324 13.437 -4.983 1.00 82.94 95 ARG A CA 1
ATOM 750 C C . ARG A 1 95 ? -0.196 12.276 -3.982 1.00 82.94 95 ARG A C 1
ATOM 752 O O . ARG A 1 95 ? 0.813 11.570 -3.955 1.00 82.94 95 ARG A O 1
ATOM 759 N N . THR A 1 96 ? -1.224 12.068 -3.159 1.00 81.00 96 THR A N 1
ATOM 760 C CA . THR A 1 96 ? -1.194 11.032 -2.107 1.00 81.00 96 THR A CA 1
ATOM 761 C C . THR A 1 96 ? -1.376 9.625 -2.656 1.00 81.00 96 THR A C 1
ATOM 763 O O . THR A 1 96 ? -0.553 8.763 -2.373 1.00 81.00 96 THR A O 1
ATOM 766 N N . VAL A 1 97 ? -2.375 9.397 -3.510 1.00 84.19 97 VAL A N 1
ATOM 767 C CA . VAL A 1 97 ? -2.647 8.087 -4.131 1.00 84.19 97 VAL A CA 1
ATOM 768 C C . VAL A 1 97 ? -2.784 8.264 -5.636 1.00 84.19 97 VAL A C 1
ATOM 770 O O . VAL A 1 97 ? -3.497 9.164 -6.060 1.00 84.19 97 VAL A O 1
ATOM 773 N N . TYR A 1 98 ? -2.139 7.442 -6.462 1.00 84.62 98 TYR A N 1
ATOM 774 C CA . TYR A 1 98 ? -2.296 7.521 -7.920 1.00 84.62 98 TYR A CA 1
ATOM 775 C C . TYR A 1 98 ? -3.181 6.393 -8.442 1.00 84.62 98 TYR A C 1
ATOM 777 O O . TYR A 1 98 ? -2.934 5.228 -8.148 1.00 84.62 98 TYR A O 1
ATOM 785 N N . LYS A 1 99 ? -4.200 6.741 -9.231 1.00 81.50 99 LYS A N 1
ATOM 786 C CA . LYS A 1 99 ? -5.247 5.817 -9.697 1.00 81.50 99 LYS A CA 1
ATOM 787 C C . LYS A 1 99 ? -5.137 5.580 -11.204 1.00 81.50 99 LYS A C 1
ATOM 789 O O . LYS A 1 99 ? -6.048 5.914 -11.956 1.00 81.50 99 LYS A O 1
ATOM 794 N N . SER A 1 100 ? -3.986 5.110 -11.675 1.00 84.81 100 SER A N 1
ATOM 795 C CA . SER A 1 100 ? -3.754 4.822 -13.098 1.00 84.81 100 SER A CA 1
ATOM 796 C C . SER A 1 100 ? -3.625 3.328 -13.326 1.00 84.81 100 SER A C 1
ATOM 798 O O . SER A 1 100 ? -2.807 2.695 -12.669 1.00 84.81 100 SER A O 1
ATOM 800 N N . SER A 1 101 ? -4.320 2.825 -14.345 1.00 83.75 101 SER A N 1
ATOM 801 C CA . SER A 1 101 ? -4.295 1.426 -14.781 1.00 83.75 101 SER A CA 1
ATOM 802 C C . SER A 1 101 ? -2.928 0.911 -15.228 1.00 83.75 101 SER A C 1
ATOM 804 O O . SER A 1 101 ? -2.763 -0.294 -15.411 1.00 83.75 101 SER A O 1
ATOM 806 N N . SER A 1 102 ? -1.946 1.796 -15.412 1.00 86.00 102 SER A N 1
ATOM 807 C CA . SER A 1 102 ? -0.562 1.437 -15.740 1.00 86.00 102 SER A CA 1
ATOM 808 C C . SER A 1 102 ? 0.263 1.029 -14.514 1.00 86.00 102 SER A C 1
ATOM 810 O O . SER A 1 102 ? 1.384 0.542 -14.662 1.00 86.00 102 SER A O 1
ATOM 812 N N . TYR A 1 103 ? -0.262 1.234 -13.306 1.00 87.19 103 TYR A N 1
ATOM 813 C CA . TYR A 1 103 ? 0.414 0.962 -12.042 1.00 87.19 103 TYR A CA 1
ATOM 814 C C . TYR A 1 103 ? -0.427 0.010 -11.197 1.00 87.19 103 TYR A C 1
ATOM 816 O O . TYR A 1 103 ? -1.645 -0.000 -11.285 1.00 87.19 103 TYR A O 1
ATOM 824 N N . GLY A 1 104 ? 0.222 -0.783 -10.351 1.00 87.81 104 GLY A N 1
ATOM 825 C CA . GLY A 1 104 ? -0.451 -1.354 -9.192 1.00 87.81 104 GLY A CA 1
ATOM 826 C C . GLY A 1 104 ? -0.735 -0.263 -8.145 1.00 87.81 104 GLY A C 1
ATOM 827 O O . GLY A 1 104 ? -0.842 0.924 -8.467 1.00 87.81 104 GLY A O 1
ATOM 828 N N . PRO A 1 105 ? -0.796 -0.622 -6.854 1.00 87.50 105 PRO A N 1
ATOM 829 C CA . PRO A 1 105 ? -0.919 0.362 -5.787 1.00 87.50 105 PRO A CA 1
ATOM 830 C C . PRO A 1 105 ? 0.216 1.399 -5.826 1.00 87.50 105 PRO A C 1
ATOM 832 O O . PRO A 1 105 ? 1.399 1.046 -5.883 1.00 87.50 105 PRO A O 1
ATOM 835 N N . LYS A 1 106 ? -0.145 2.688 -5.772 1.00 87.75 106 LYS A N 1
ATOM 836 C CA . LYS A 1 106 ? 0.810 3.802 -5.791 1.00 87.75 106 LYS A CA 1
ATOM 837 C C . LYS A 1 106 ? 0.435 4.899 -4.803 1.00 87.75 106 LYS A C 1
ATOM 839 O O . LYS A 1 106 ? -0.629 5.509 -4.909 1.00 87.75 106 LYS A O 1
ATOM 844 N N . PHE A 1 107 ? 1.358 5.174 -3.887 1.00 87.38 107 PHE A N 1
ATOM 845 C CA . PHE A 1 107 ? 1.238 6.141 -2.803 1.00 87.38 107 PHE A CA 1
ATOM 846 C C . PHE A 1 107 ? 2.433 7.095 -2.838 1.00 87.38 107 PHE A C 1
ATOM 848 O O . PHE A 1 107 ? 3.543 6.737 -2.444 1.00 87.38 107 PHE A O 1
ATOM 855 N N . GLY A 1 108 ? 2.238 8.315 -3.340 1.00 86.81 108 GLY A N 1
ATOM 856 C CA . GLY A 1 108 ? 3.338 9.255 -3.565 1.00 86.81 108 GLY A CA 1
ATOM 857 C C . GLY A 1 108 ? 4.437 8.660 -4.457 1.00 86.81 108 GLY A C 1
ATOM 858 O O . GLY A 1 108 ? 4.250 8.498 -5.665 1.00 86.81 108 GLY A O 1
ATOM 859 N N . LYS A 1 109 ? 5.597 8.361 -3.856 1.00 86.31 109 LYS A N 1
ATOM 860 C CA . LYS A 1 109 ? 6.767 7.746 -4.512 1.00 86.31 109 LYS A CA 1
ATOM 861 C C . LYS A 1 109 ? 6.971 6.263 -4.176 1.00 86.31 109 LYS A C 1
ATOM 863 O O . LYS A 1 109 ? 7.912 5.658 -4.688 1.00 86.31 109 LYS A O 1
ATOM 868 N N . LEU A 1 110 ? 6.085 5.683 -3.371 1.00 86.88 110 LEU A N 1
ATOM 869 C CA . LEU A 1 110 ? 5.965 4.242 -3.214 1.00 86.88 110 LEU A CA 1
ATOM 870 C C . LEU A 1 110 ? 5.052 3.718 -4.324 1.00 86.88 110 LEU A C 1
ATOM 872 O O . LEU A 1 110 ? 3.901 4.138 -4.438 1.00 86.88 110 LEU A O 1
ATOM 876 N N . GLU A 1 111 ? 5.561 2.820 -5.158 1.00 88.50 111 GLU A N 1
ATOM 877 C CA . GLU A 1 111 ? 4.827 2.283 -6.302 1.00 88.50 111 GLU A CA 1
ATOM 878 C C . GLU A 1 111 ? 5.220 0.842 -6.622 1.00 88.50 111 GLU A C 1
ATOM 880 O O . GLU A 1 111 ? 6.372 0.441 -6.456 1.00 88.50 111 GLU A O 1
ATOM 885 N N . ILE A 1 112 ? 4.254 0.095 -7.154 1.00 89.50 112 ILE A N 1
ATOM 886 C CA . ILE A 1 112 ? 4.477 -1.153 -7.883 1.00 89.50 112 ILE A CA 1
ATOM 887 C C . ILE A 1 112 ? 3.996 -0.915 -9.313 1.00 89.50 112 ILE A C 1
ATOM 889 O O . ILE A 1 112 ? 2.860 -0.494 -9.522 1.00 89.50 112 ILE A O 1
ATOM 893 N N . ALA A 1 113 ? 4.852 -1.146 -10.302 1.00 87.75 113 ALA A N 1
ATOM 894 C CA . ALA A 1 113 ? 4.561 -0.890 -11.707 1.00 87.75 113 ALA A CA 1
ATOM 895 C C . ALA A 1 113 ? 4.961 -2.082 -12.581 1.00 87.75 113 ALA A C 1
ATOM 897 O O . ALA A 1 113 ? 5.883 -2.832 -12.259 1.00 87.75 113 ALA A O 1
ATOM 898 N N . TYR A 1 114 ? 4.288 -2.234 -13.719 1.00 87.06 114 TYR A N 1
ATOM 899 C CA . TYR A 1 114 ? 4.641 -3.236 -14.722 1.00 87.06 114 TYR A CA 1
ATOM 900 C C . TYR A 1 114 ? 5.328 -2.572 -15.912 1.00 87.06 114 TYR A C 1
ATOM 902 O O . TYR A 1 114 ? 4.800 -1.621 -16.489 1.00 87.06 114 TYR A O 1
ATOM 910 N N . ARG A 1 115 ? 6.505 -3.074 -16.301 1.00 83.88 115 ARG A N 1
ATOM 911 C CA . ARG A 1 115 ? 7.266 -2.551 -17.439 1.00 83.88 115 ARG A CA 1
ATOM 912 C C . ARG A 1 115 ? 7.049 -3.432 -18.668 1.00 83.88 115 ARG A C 1
ATOM 914 O O . ARG A 1 115 ? 7.622 -4.516 -18.759 1.00 83.88 115 ARG A O 1
ATOM 921 N N . TYR A 1 116 ? 6.277 -2.929 -19.634 1.00 72.00 116 TYR A N 1
ATOM 922 C CA . TYR A 1 116 ? 5.933 -3.653 -20.867 1.00 72.00 116 TYR A CA 1
ATOM 923 C C . TYR A 1 116 ? 7.164 -4.053 -21.695 1.00 72.00 116 TYR A C 1
ATOM 925 O O . TYR A 1 116 ? 7.287 -5.211 -22.082 1.00 72.00 116 TYR A O 1
ATOM 933 N N . SER A 1 117 ? 8.119 -3.134 -21.890 1.00 76.81 117 SER A N 1
ATOM 934 C CA . SER A 1 117 ? 9.304 -3.360 -22.739 1.00 76.81 117 SER A CA 1
ATOM 935 C C . SER A 1 117 ? 10.179 -4.530 -22.279 1.00 76.81 117 SER A C 1
ATOM 937 O O . SER A 1 117 ? 10.830 -5.169 -23.095 1.00 76.81 117 SER A O 1
ATOM 939 N N . ASN A 1 118 ? 10.189 -4.811 -20.972 1.00 74.44 118 ASN A N 1
ATOM 940 C CA . ASN A 1 118 ? 11.085 -5.795 -20.364 1.00 74.44 118 ASN A CA 1
ATOM 941 C C . ASN A 1 118 ? 10.308 -6.922 -19.658 1.00 74.44 118 ASN A C 1
ATOM 943 O O . ASN A 1 118 ? 10.920 -7.673 -18.903 1.00 74.44 118 ASN A O 1
ATOM 947 N N . LYS A 1 119 ? 8.974 -6.994 -19.837 1.00 80.31 119 LYS A N 1
ATOM 948 C CA . LYS A 1 119 ? 8.037 -7.921 -19.160 1.00 80.31 119 LYS A CA 1
ATOM 949 C C . LYS A 1 119 ? 8.370 -8.178 -17.681 1.00 80.31 119 LYS A C 1
ATOM 951 O O . LYS A 1 119 ? 8.280 -9.302 -17.191 1.00 80.31 119 LYS A O 1
ATOM 956 N N . ARG A 1 120 ? 8.781 -7.132 -16.962 1.00 82.62 120 ARG A N 1
ATOM 957 C CA . ARG A 1 120 ? 9.271 -7.224 -15.583 1.00 82.62 120 ARG A CA 1
ATOM 958 C C . ARG A 1 120 ? 8.480 -6.288 -14.683 1.00 82.62 120 ARG A C 1
ATOM 960 O O . ARG A 1 120 ? 8.190 -5.150 -15.052 1.00 82.62 120 ARG A O 1
ATOM 967 N N . VAL A 1 121 ? 8.169 -6.774 -13.487 1.00 85.06 121 VAL A N 1
ATOM 968 C CA . VAL A 1 121 ? 7.588 -5.969 -12.412 1.00 85.06 121 VAL A CA 1
ATOM 969 C C . VAL A 1 121 ? 8.687 -5.190 -11.723 1.00 85.06 121 VAL A C 1
ATOM 971 O O . VAL A 1 121 ? 9.751 -5.725 -11.410 1.00 85.06 121 VAL A O 1
ATOM 974 N N . GLU A 1 122 ? 8.409 -3.922 -11.481 1.00 87.56 122 GLU A N 1
ATOM 975 C CA . GLU A 1 122 ? 9.343 -2.996 -10.884 1.00 87.56 122 GLU A CA 1
ATOM 976 C C . GLU A 1 122 ? 8.651 -2.224 -9.764 1.00 87.56 122 GLU A C 1
ATOM 978 O O . GLU A 1 122 ? 7.645 -1.550 -9.982 1.00 87.56 122 GLU A O 1
ATOM 983 N N . ALA A 1 123 ? 9.197 -2.330 -8.558 1.00 89.06 123 ALA A N 1
ATOM 984 C CA . ALA A 1 123 ? 8.741 -1.597 -7.392 1.00 89.06 123 ALA A CA 1
ATOM 985 C C . ALA A 1 123 ? 9.781 -0.566 -6.946 1.00 89.06 123 ALA A C 1
ATOM 987 O O . ALA A 1 123 ? 10.993 -0.773 -7.068 1.00 89.06 123 ALA A O 1
ATOM 988 N N . ARG A 1 124 ? 9.281 0.544 -6.400 1.00 87.56 124 ARG A N 1
ATOM 989 C CA . ARG A 1 124 ? 10.058 1.565 -5.690 1.00 87.56 124 ARG A CA 1
ATOM 990 C C . ARG A 1 124 ? 9.384 1.846 -4.357 1.00 87.56 124 ARG A C 1
ATOM 992 O O . ARG A 1 124 ? 8.163 1.938 -4.286 1.00 87.56 124 ARG A O 1
ATOM 999 N N . ALA A 1 125 ? 10.180 2.006 -3.308 1.00 85.00 125 ALA A N 1
ATOM 1000 C CA . ALA A 1 125 ? 9.691 2.139 -1.9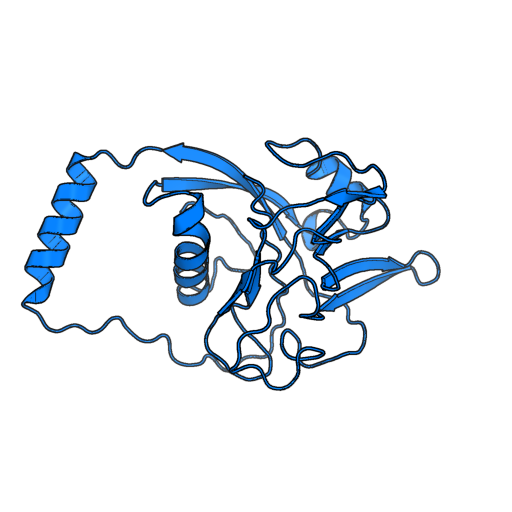40 1.00 85.00 125 ALA A CA 1
ATOM 1001 C C . ALA A 1 125 ? 10.254 3.393 -1.260 1.00 85.00 125 ALA A C 1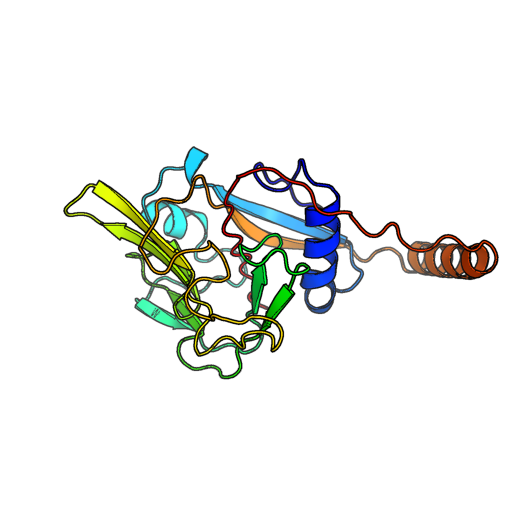
ATOM 1003 O O . ALA A 1 125 ? 10.774 3.339 -0.151 1.00 85.00 125 ALA A O 1
ATOM 1004 N N . PHE A 1 126 ? 10.161 4.529 -1.950 1.00 83.56 126 PHE A N 1
ATOM 1005 C CA . PHE A 1 126 ? 10.621 5.806 -1.420 1.00 83.56 126 PHE A CA 1
ATOM 1006 C C . PHE A 1 126 ? 9.606 6.385 -0.436 1.00 83.56 126 PHE A C 1
ATOM 1008 O O . PHE A 1 126 ? 8.474 6.702 -0.821 1.00 83.56 126 PHE A O 1
ATOM 1015 N N . LEU A 1 127 ? 10.027 6.591 0.812 1.00 79.50 127 LEU A N 1
ATOM 1016 C CA . LEU A 1 127 ? 9.266 7.371 1.781 1.00 79.50 12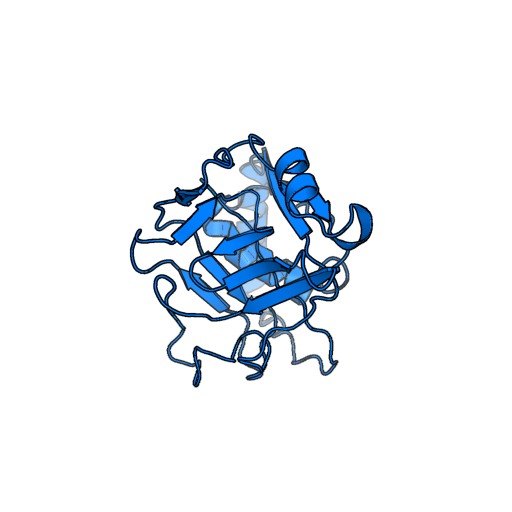7 LEU A CA 1
ATOM 1017 C C . LEU A 1 127 ? 9.625 8.841 1.606 1.00 79.50 127 LEU A C 1
ATOM 1019 O O . LEU A 1 127 ? 10.485 9.385 2.279 1.00 79.50 127 LEU A O 1
ATOM 1023 N N . TYR A 1 128 ? 8.962 9.498 0.667 1.00 78.25 128 TYR A N 1
ATOM 1024 C CA . TYR A 1 128 ? 9.161 10.921 0.412 1.00 78.25 128 TYR A CA 1
ATOM 1025 C C . TYR A 1 128 ? 7.819 11.658 0.387 1.00 78.25 128 TYR A C 1
ATOM 1027 O O . TYR A 1 128 ? 6.754 11.044 0.518 1.00 78.25 128 TYR A O 1
ATOM 1035 N N . LYS A 1 129 ? 7.856 12.986 0.200 1.00 81.06 129 LYS A N 1
ATOM 1036 C CA . LYS A 1 129 ? 6.653 13.821 0.055 1.00 81.06 129 LYS A CA 1
ATOM 1037 C C . LYS A 1 129 ? 5.635 13.145 -0.893 1.00 81.06 129 LYS A C 1
ATOM 1039 O O . LYS A 1 129 ? 6.030 12.713 -1.981 1.00 81.06 129 LYS A O 1
ATOM 1044 N N . PRO A 1 130 ? 4.348 13.062 -0.503 1.00 85.06 130 PRO A N 1
ATOM 1045 C CA . PRO A 1 130 ? 3.714 13.770 0.617 1.00 85.06 130 PRO A CA 1
ATOM 1046 C C . PRO A 1 130 ? 3.804 13.067 1.982 1.00 85.06 130 PRO A C 1
ATOM 1048 O O . PRO A 1 130 ? 3.356 13.641 2.972 1.00 85.06 130 PRO A O 1
ATOM 1051 N N . TYR A 1 131 ? 4.362 11.861 2.077 1.00 85.75 131 TYR A N 1
ATOM 1052 C CA . TYR A 1 131 ? 4.371 11.096 3.325 1.00 85.75 131 TYR A CA 1
ATOM 1053 C C . TYR A 1 131 ? 5.482 11.555 4.272 1.00 85.75 131 TYR A C 1
ATOM 1055 O O . TYR A 1 131 ? 6.615 11.819 3.867 1.00 85.75 131 TYR A O 1
ATOM 1063 N N . GLY A 1 132 ? 5.127 11.697 5.548 1.00 80.88 132 GLY A N 1
ATOM 1064 C CA . GLY A 1 132 ? 6.045 12.101 6.600 1.00 80.88 132 GLY A CA 1
ATOM 1065 C C . GLY A 1 132 ? 6.912 10.952 7.085 1.00 80.88 132 GLY A C 1
ATOM 1066 O O . GLY A 1 132 ? 6.393 10.031 7.699 1.00 80.88 132 GLY A O 1
ATOM 1067 N N . VAL A 1 133 ? 8.216 11.047 6.853 1.00 78.81 133 VAL A N 1
ATOM 1068 C CA . VAL A 1 133 ? 9.219 10.118 7.387 1.00 78.81 133 VAL A CA 1
ATOM 1069 C C . VAL A 1 133 ? 9.381 10.351 8.903 1.00 78.81 133 VAL A C 1
ATOM 1071 O O . VAL A 1 133 ? 9.469 11.522 9.294 1.00 78.81 133 VAL A O 1
ATOM 1074 N N . PRO A 1 134 ? 9.380 9.300 9.751 1.00 80.75 134 PRO A N 1
ATOM 1075 C CA . PRO A 1 134 ? 9.698 9.410 11.176 1.00 80.75 134 PRO A CA 1
ATOM 1076 C C . PRO A 1 134 ? 11.092 10.007 11.387 1.00 80.75 134 PRO A C 1
ATOM 1078 O O . PRO A 1 134 ? 11.974 9.820 10.555 1.00 80.75 134 PRO A O 1
ATOM 1081 N N . ALA A 1 135 ? 11.305 10.735 12.482 1.00 80.69 135 ALA A N 1
ATOM 1082 C CA . ALA A 1 135 ? 12.580 11.417 12.726 1.00 80.69 135 ALA A CA 1
ATOM 1083 C C . ALA A 1 135 ? 13.745 10.437 12.951 1.00 80.69 135 ALA A C 1
ATOM 1085 O O . ALA A 1 135 ? 14.903 10.778 12.733 1.00 80.69 135 ALA A O 1
ATOM 1086 N N . GLU A 1 136 ? 13.426 9.218 13.378 1.00 81.31 136 GLU A N 1
ATOM 1087 C CA . GLU A 1 136 ? 14.358 8.129 13.659 1.00 81.31 136 GLU A CA 1
ATOM 1088 C C . GLU A 1 136 ? 14.957 7.518 12.389 1.00 81.31 136 GLU A C 1
ATOM 1090 O O . GLU A 1 136 ? 15.978 6.836 12.451 1.00 81.31 136 GLU A O 1
ATOM 1095 N N . VAL A 1 137 ? 14.310 7.754 11.250 1.00 77.25 137 VAL A N 1
ATOM 1096 C CA . VAL A 1 137 ? 14.686 7.203 9.958 1.00 77.25 137 VAL A CA 1
ATOM 1097 C C . VAL A 1 137 ? 15.757 8.082 9.316 1.00 77.25 137 VAL A C 1
ATOM 1099 O O . VAL A 1 137 ? 15.535 9.270 9.065 1.00 77.25 137 VAL A O 1
ATOM 1102 N N . LYS A 1 138 ? 16.930 7.502 9.039 1.00 74.06 138 LYS A N 1
ATOM 1103 C CA . LYS A 1 138 ? 18.101 8.276 8.602 1.00 74.06 138 LYS A CA 1
ATOM 1104 C C . LYS A 1 138 ? 18.092 8.593 7.111 1.00 74.06 138 LYS A C 1
ATOM 1106 O O . LYS A 1 138 ? 18.573 9.662 6.731 1.00 74.06 138 LYS A O 1
ATOM 1111 N N . ASN A 1 139 ? 17.575 7.706 6.256 1.00 72.88 139 ASN A N 1
ATOM 1112 C CA . ASN A 1 139 ? 17.651 7.879 4.807 1.00 72.88 139 ASN A CA 1
ATOM 1113 C C . ASN A 1 139 ? 16.343 7.560 4.074 1.00 72.88 139 ASN A C 1
ATOM 1115 O O . ASN A 1 139 ? 16.248 6.542 3.388 1.00 72.88 139 ASN A O 1
ATOM 1119 N N . SER A 1 140 ? 15.431 8.540 4.062 1.00 69.69 140 SER A N 1
ATOM 1120 C CA . SER A 1 140 ? 14.104 8.520 3.400 1.00 69.69 140 SER A CA 1
ATOM 1121 C C . SER A 1 140 ? 13.996 7.847 2.012 1.00 69.69 140 SER A C 1
ATOM 1123 O O . SER A 1 140 ? 12.901 7.476 1.574 1.00 69.69 140 SER A O 1
ATOM 1125 N N . TYR A 1 141 ? 15.110 7.693 1.287 1.00 70.75 141 TYR A N 1
ATOM 1126 C CA . TYR A 1 141 ? 15.170 7.027 -0.008 1.00 70.75 141 TYR A CA 1
ATOM 1127 C C . TYR A 1 141 ? 15.302 5.496 0.057 1.00 70.75 141 TYR A C 1
ATOM 1129 O O . TYR A 1 141 ? 14.893 4.821 -0.884 1.00 70.75 141 TYR A O 1
ATOM 1137 N N . ASN A 1 142 ? 15.845 4.915 1.126 1.00 69.06 142 ASN A N 1
ATOM 1138 C CA . ASN A 1 142 ? 16.166 3.485 1.154 1.00 69.06 142 ASN A CA 1
ATOM 1139 C C . ASN A 1 142 ? 15.543 2.735 2.333 1.00 69.06 142 ASN A C 1
ATOM 1141 O O . ASN A 1 142 ? 15.598 1.516 2.328 1.00 69.06 142 ASN A O 1
ATOM 1145 N N . ASP A 1 143 ? 14.930 3.387 3.318 1.00 65.81 143 ASP A N 1
ATOM 1146 C CA . ASP A 1 143 ? 14.679 2.754 4.631 1.00 65.81 143 ASP A CA 1
ATOM 1147 C C . ASP A 1 143 ? 13.692 1.588 4.618 1.00 65.81 143 ASP A C 1
ATOM 1149 O O . ASP A 1 143 ? 13.778 0.676 5.440 1.00 65.81 143 ASP A O 1
ATOM 1153 N N . LEU A 1 144 ? 12.712 1.603 3.709 1.00 72.88 144 LEU A N 1
ATOM 1154 C CA . LEU A 1 144 ? 11.714 0.534 3.665 1.00 72.88 144 LEU A CA 1
ATOM 1155 C C . LEU A 1 144 ? 12.327 -0.802 3.238 1.00 72.88 144 LEU A C 1
ATOM 1157 O O . LEU A 1 144 ? 11.950 -1.842 3.773 1.00 72.88 144 LEU A O 1
ATOM 1161 N N . VAL A 1 145 ? 13.234 -0.777 2.257 1.00 71.62 145 VAL A N 1
ATOM 1162 C CA . VAL A 1 145 ? 13.693 -1.981 1.532 1.00 71.62 145 VAL A CA 1
ATOM 1163 C C . VAL A 1 145 ? 15.226 -2.046 1.414 1.00 71.62 145 VAL A C 1
ATOM 1165 O O . VAL A 1 145 ? 15.778 -2.944 0.794 1.00 71.62 145 VAL A O 1
ATOM 1168 N N . GLY A 1 146 ? 15.953 -1.101 2.001 1.00 74.81 146 GLY A N 1
ATOM 1169 C CA . GLY A 1 146 ? 17.414 -1.010 1.961 1.00 74.81 146 GLY A CA 1
ATOM 1170 C C . GLY A 1 146 ? 17.999 -0.553 0.625 1.00 74.81 146 GLY A C 1
ATOM 1171 O O . GLY A 1 146 ? 19.210 -0.637 0.438 1.00 74.81 146 GLY A O 1
ATOM 1172 N N . THR A 1 147 ? 17.183 -0.084 -0.327 1.00 79.81 147 THR A N 1
ATOM 1173 C CA . THR A 1 147 ? 17.649 0.251 -1.681 1.00 79.81 147 THR A CA 1
ATOM 1174 C C . THR A 1 147 ? 16.850 1.373 -2.345 1.00 79.81 147 THR A C 1
ATOM 1176 O O . THR A 1 147 ? 15.622 1.381 -2.300 1.00 79.81 147 THR A O 1
ATOM 1179 N N . ALA A 1 148 ? 17.563 2.273 -3.036 1.00 81.81 148 ALA A N 1
ATOM 1180 C CA . ALA A 1 148 ? 16.980 3.256 -3.957 1.00 81.81 148 ALA A CA 1
ATOM 1181 C C . ALA A 1 148 ? 16.734 2.667 -5.349 1.00 81.81 148 ALA A C 1
ATOM 1183 O O . ALA A 1 148 ? 16.059 3.268 -6.189 1.00 81.81 148 ALA A O 1
ATOM 1184 N N . LYS A 1 149 ? 17.353 1.520 -5.646 1.00 85.31 149 LYS A N 1
ATOM 1185 C CA . LYS A 1 149 ? 17.227 0.890 -6.954 1.00 85.31 149 LYS A CA 1
ATOM 1186 C C . LYS A 1 149 ? 15.884 0.175 -7.048 1.00 85.31 149 LYS A C 1
ATOM 1188 O O . LYS A 1 149 ? 15.435 -0.412 -6.062 1.00 85.31 149 LYS A O 1
ATOM 1193 N N . PRO A 1 150 ? 15.270 0.168 -8.237 1.00 85.81 150 PRO A N 1
ATOM 1194 C CA . PRO A 1 150 ? 14.059 -0.597 -8.438 1.00 85.81 150 PRO A CA 1
ATOM 1195 C C . PRO A 1 150 ? 14.287 -2.091 -8.195 1.00 85.81 150 PRO A C 1
ATOM 1197 O O . PRO A 1 150 ? 15.328 -2.638 -8.568 1.00 85.81 150 PRO A O 1
ATOM 1200 N N . PHE A 1 151 ? 13.305 -2.752 -7.590 1.00 85.69 151 PHE A N 1
ATOM 1201 C CA . PHE A 1 151 ? 13.384 -4.166 -7.222 1.00 85.69 151 PHE A CA 1
ATOM 1202 C C . PHE A 1 151 ? 12.127 -4.926 -7.650 1.00 85.69 151 PHE A C 1
ATOM 1204 O O . PHE A 1 151 ? 11.114 -4.326 -8.009 1.00 85.69 151 PHE A O 1
ATOM 1211 N N . SER A 1 152 ? 12.209 -6.255 -7.634 1.00 85.88 152 SER A N 1
ATOM 1212 C CA . SER A 1 152 ? 11.064 -7.131 -7.883 1.00 85.88 152 SER A CA 1
ATOM 1213 C C . SER A 1 152 ? 10.535 -7.619 -6.529 1.00 85.88 152 SER A C 1
ATOM 1215 O O . SER A 1 152 ? 11.291 -8.278 -5.818 1.00 85.88 152 SER A O 1
ATOM 1217 N N . PRO A 1 153 ? 9.305 -7.268 -6.124 1.00 86.88 153 PRO A N 1
ATOM 1218 C CA . PRO A 1 153 ? 8.730 -7.773 -4.880 1.00 86.88 153 PRO A CA 1
ATOM 1219 C C . PRO A 1 153 ? 8.386 -9.265 -4.997 1.00 86.88 153 PRO A C 1
ATOM 1221 O O . PRO A 1 153 ? 7.985 -9.718 -6.066 1.00 86.88 153 PRO A O 1
ATOM 1224 N N . ASP A 1 154 ? 8.471 -10.005 -3.888 1.00 86.31 154 ASP A N 1
ATOM 1225 C CA . ASP A 1 154 ? 8.103 -11.432 -3.847 1.00 86.31 154 ASP A CA 1
ATOM 1226 C C . ASP A 1 154 ? 6.588 -11.636 -4.017 1.00 86.31 154 ASP A C 1
ATOM 1228 O O . ASP A 1 154 ? 6.133 -12.567 -4.679 1.00 86.31 154 ASP A O 1
ATOM 1232 N N . ASN A 1 155 ? 5.790 -10.755 -3.403 1.00 88.62 155 ASN A N 1
ATOM 1233 C CA . ASN A 1 155 ? 4.336 -10.696 -3.536 1.00 88.62 155 ASN A CA 1
ATOM 1234 C C . ASN A 1 155 ? 3.812 -9.333 -3.038 1.00 88.62 155 ASN A C 1
ATOM 1236 O O . ASN A 1 155 ? 4.497 -8.637 -2.285 1.00 88.62 155 ASN A O 1
ATOM 1240 N N . TYR A 1 156 ? 2.578 -8.974 -3.396 1.00 88.00 156 TYR A N 1
ATOM 1241 C CA . TYR A 1 156 ? 1.799 -7.958 -2.687 1.00 88.00 156 TYR A CA 1
ATOM 1242 C C . TYR A 1 156 ? 0.323 -8.352 -2.636 1.00 88.00 156 TYR A C 1
ATOM 1244 O O . TYR A 1 156 ? -0.209 -8.989 -3.547 1.00 88.00 156 TYR A O 1
ATOM 1252 N N . GLU A 1 157 ? -0.338 -7.961 -1.552 1.00 90.50 157 GLU A N 1
ATOM 1253 C CA . GLU A 1 157 ? -1.750 -8.239 -1.320 1.00 90.50 157 GLU A CA 1
ATOM 1254 C C . GLU A 1 157 ? -2.503 -6.936 -1.054 1.00 90.50 157 GLU A C 1
ATOM 1256 O O . G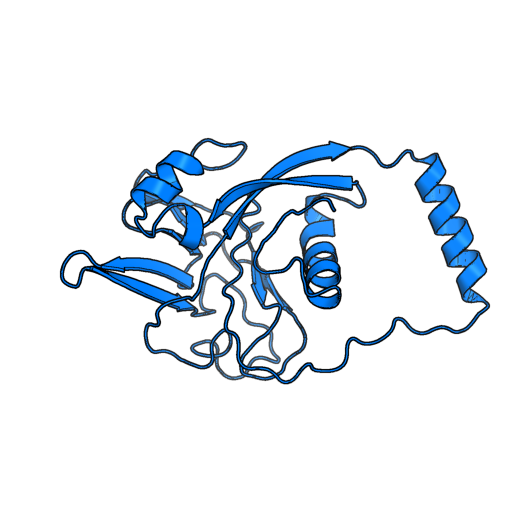LU A 1 157 ? -1.995 -6.041 -0.375 1.00 90.50 157 GLU A O 1
ATOM 1261 N N . VAL A 1 158 ? -3.730 -6.845 -1.566 1.00 87.62 158 VAL A N 1
ATOM 1262 C CA . VAL A 1 158 ? -4.618 -5.698 -1.357 1.00 87.62 158 VAL A CA 1
ATOM 1263 C C . VAL A 1 158 ? -5.927 -6.181 -0.750 1.00 87.62 158 VAL A C 1
ATOM 1265 O O . VAL A 1 158 ? -6.551 -7.134 -1.227 1.00 87.62 158 VAL A O 1
ATOM 1268 N N . PHE A 1 159 ? -6.348 -5.501 0.312 1.00 86.44 159 PHE A N 1
ATOM 1269 C CA . PHE A 1 159 ? -7.539 -5.827 1.084 1.00 86.44 159 PHE A CA 1
ATOM 1270 C C . PHE A 1 159 ? -8.473 -4.630 1.156 1.00 86.44 159 PHE A C 1
ATOM 1272 O O . PHE A 1 159 ? -8.031 -3.485 1.162 1.00 86.44 159 PHE A O 1
ATOM 1279 N N . PHE A 1 160 ? -9.765 -4.912 1.284 1.00 81.50 160 PHE A N 1
ATOM 1280 C CA . PHE A 1 160 ? -10.783 -3.901 1.534 1.00 81.50 160 PHE A CA 1
ATOM 1281 C C . PHE A 1 160 ? -11.653 -4.294 2.728 1.00 81.50 160 PHE A C 1
ATOM 1283 O O . PHE A 1 160 ? -11.858 -5.477 3.029 1.00 81.50 160 PHE A O 1
ATOM 1290 N N . LEU A 1 161 ? -12.162 -3.282 3.425 1.00 80.62 161 LEU A N 1
ATOM 1291 C CA . LEU A 1 161 ? -13.022 -3.462 4.585 1.00 80.62 161 LEU A CA 1
ATOM 1292 C C . LEU A 1 161 ? -14.437 -3.852 4.129 1.00 80.62 161 LEU A C 1
ATOM 1294 O O . LEU A 1 161 ? -15.074 -3.144 3.351 1.00 80.62 161 LEU A O 1
ATOM 1298 N N . THR A 1 162 ? -14.948 -4.976 4.630 1.00 78.00 162 THR A N 1
ATOM 1299 C CA . THR A 1 162 ? -16.280 -5.496 4.261 1.00 78.00 162 THR A CA 1
ATOM 1300 C C . THR A 1 162 ? -17.332 -5.282 5.340 1.00 78.00 162 THR A C 1
ATOM 1302 O O . THR A 1 162 ? -18.506 -5.106 5.009 1.00 78.00 162 THR A O 1
ATOM 1305 N N . GLY A 1 163 ? -16.918 -5.217 6.607 1.00 69.19 163 GLY A N 1
ATOM 1306 C CA . GLY A 1 163 ? -17.809 -4.960 7.732 1.00 69.19 163 GLY A CA 1
ATOM 1307 C C . GLY A 1 163 ? -17.069 -4.582 9.012 1.00 69.19 163 GLY A C 1
ATOM 1308 O O . GLY A 1 163 ? -15.903 -4.939 9.209 1.00 69.19 163 GLY A O 1
ATOM 1309 N N . LYS A 1 164 ? -17.784 -3.862 9.877 1.00 69.75 164 LYS A N 1
ATOM 1310 C CA . LYS A 1 164 ? -17.423 -3.566 11.265 1.00 69.75 164 LYS A CA 1
ATOM 1311 C C . LYS A 1 164 ? -18.530 -4.176 12.130 1.00 69.75 164 LYS A C 1
ATOM 1313 O O . LYS A 1 164 ? -19.676 -3.760 11.998 1.00 69.75 164 LYS A O 1
ATOM 1318 N N . SER A 1 165 ? -18.236 -5.183 12.947 1.00 60.78 165 SER A N 1
ATOM 1319 C CA . SER A 1 165 ? -19.217 -5.757 13.879 1.00 60.78 165 SER A CA 1
ATOM 1320 C C . SER A 1 165 ? -18.969 -5.205 15.268 1.00 60.78 165 SER A C 1
ATOM 1322 O O . SER A 1 165 ? -17.917 -5.496 15.840 1.00 60.78 165 SER A O 1
ATOM 1324 N N . ILE A 1 166 ? -19.914 -4.403 15.781 1.00 56.53 166 ILE A N 1
ATOM 1325 C CA . ILE A 1 166 ? -19.880 -3.842 17.139 1.00 56.53 166 ILE A CA 1
ATOM 1326 C C . ILE A 1 166 ? -19.525 -4.983 18.089 1.00 56.53 166 ILE A C 1
ATOM 1328 O O . ILE A 1 166 ? -20.274 -5.952 18.199 1.00 56.53 166 ILE A O 1
ATOM 1332 N N . LEU A 1 167 ? -18.353 -4.897 18.724 1.00 53.75 167 LEU A N 1
ATOM 1333 C CA . LEU A 1 167 ? -18.070 -5.775 19.841 1.00 53.75 167 LEU A CA 1
ATOM 1334 C C . LEU A 1 167 ? -19.087 -5.372 20.901 1.00 53.75 167 LEU A C 1
ATOM 1336 O O . LEU A 1 167 ? -19.094 -4.222 21.337 1.00 53.75 167 LEU A O 1
ATOM 1340 N N . ASP A 1 168 ? -20.000 -6.287 21.202 1.00 48.25 168 ASP A N 1
ATOM 1341 C CA . ASP A 1 168 ? -21.101 -6.073 22.128 1.00 48.25 168 ASP A CA 1
ATOM 1342 C C . ASP A 1 168 ? -20.582 -5.327 23.367 1.00 48.25 168 ASP A C 1
ATOM 1344 O O . ASP A 1 168 ? -19.602 -5.774 23.976 1.00 48.25 168 ASP A O 1
ATOM 1348 N N . LYS A 1 169 ? -21.156 -4.160 23.705 1.00 52.31 169 LYS A N 1
ATOM 1349 C CA . LYS A 1 169 ? -20.615 -3.250 24.745 1.00 52.31 169 LYS A CA 1
ATOM 1350 C C . LYS A 1 169 ? -20.350 -3.984 26.072 1.00 52.31 169 LYS A C 1
ATOM 1352 O O . LYS A 1 169 ? -19.458 -3.610 26.830 1.00 52.31 169 LYS A O 1
ATOM 1357 N N . ASN A 1 170 ? -21.067 -5.081 26.308 1.00 54.81 170 ASN A N 1
ATOM 1358 C CA . ASN A 1 170 ? -20.901 -5.978 27.446 1.00 54.81 170 ASN A CA 1
ATOM 1359 C C . ASN A 1 170 ? -19.559 -6.743 27.450 1.00 54.81 170 ASN A C 1
ATOM 1361 O O . ASN A 1 170 ? -18.931 -6.844 28.500 1.00 54.81 170 ASN A O 1
ATOM 1365 N N . LYS A 1 171 ? -19.044 -7.209 26.301 1.00 54.16 171 LYS A N 1
ATOM 1366 C CA . LYS A 1 171 ? -17.710 -7.847 26.204 1.00 54.16 171 LYS A CA 1
ATOM 1367 C C . LYS A 1 171 ? -16.570 -6.848 26.402 1.00 54.16 171 LYS A C 1
ATOM 1369 O O . LYS A 1 171 ? -15.528 -7.221 26.935 1.00 54.16 171 LYS A O 1
ATOM 1374 N N . GLN A 1 172 ? -16.764 -5.600 25.981 1.00 53.59 172 GLN A N 1
ATOM 1375 C CA . GLN A 1 172 ? -15.811 -4.504 26.171 1.00 53.59 172 GLN A CA 1
ATOM 1376 C C . GLN A 1 172 ? -15.647 -4.176 27.661 1.00 53.59 172 GLN A C 1
ATOM 1378 O O . GLN A 1 172 ? -14.530 -4.167 28.165 1.00 53.59 172 GLN A O 1
ATOM 1383 N N . ARG A 1 173 ? -16.769 -4.030 28.380 1.00 53.06 173 ARG A N 1
ATOM 1384 C CA . ARG A 1 173 ? -16.793 -3.784 29.830 1.00 53.06 173 ARG A CA 1
ATOM 1385 C C . ARG A 1 173 ? -16.138 -4.921 30.613 1.00 53.06 173 ARG A C 1
ATOM 1387 O O . ARG A 1 173 ? -15.429 -4.666 31.575 1.00 53.06 173 ARG A O 1
ATOM 1394 N N . ILE A 1 174 ? -16.334 -6.166 30.174 1.00 57.25 174 ILE A N 1
ATOM 1395 C CA . ILE A 1 174 ? -15.674 -7.341 30.758 1.00 57.25 174 ILE A CA 1
ATOM 1396 C C . ILE A 1 174 ? -14.171 -7.340 30.447 1.00 57.25 174 ILE A C 1
ATOM 1398 O O . ILE A 1 174 ? -13.388 -7.627 31.339 1.00 57.25 174 ILE A O 1
ATOM 1402 N N . LYS A 1 175 ? -13.736 -6.963 29.236 1.00 52.84 175 LYS A N 1
ATOM 1403 C CA . LYS A 1 175 ? -12.304 -6.844 28.900 1.00 52.84 175 LYS A CA 1
ATOM 1404 C C . LYS A 1 175 ? -11.603 -5.702 29.632 1.00 52.84 175 LYS A C 1
ATOM 1406 O O . LYS A 1 175 ? -10.480 -5.895 30.071 1.00 52.84 175 LYS A O 1
ATOM 1411 N N . GLU A 1 176 ? -12.242 -4.544 29.770 1.00 51.69 176 GLU A N 1
ATOM 1412 C CA . GLU A 1 176 ? -11.724 -3.416 30.556 1.00 51.69 176 GLU A CA 1
ATOM 1413 C C . GLU A 1 176 ? -11.667 -3.774 32.041 1.00 51.69 176 GLU A C 1
ATOM 1415 O O . GLU A 1 176 ? -10.662 -3.504 32.687 1.00 51.69 176 GLU A O 1
ATOM 1420 N N . LYS A 1 177 ? -12.682 -4.480 32.559 1.00 54.56 177 LYS A N 1
ATOM 1421 C CA . LYS A 1 177 ? -12.673 -5.014 33.925 1.00 54.56 177 LYS A CA 1
ATOM 1422 C C . LYS A 1 177 ? -11.548 -6.039 34.119 1.00 54.56 177 LYS A C 1
ATOM 1424 O O . LYS A 1 177 ? -10.714 -5.839 34.983 1.00 54.56 177 LYS A O 1
ATOM 1429 N N . MET A 1 178 ? -11.409 -7.024 33.227 1.00 52.19 178 MET A N 1
ATOM 1430 C CA . MET A 1 178 ? -10.315 -8.009 33.260 1.00 52.19 178 MET A CA 1
ATOM 1431 C C . MET A 1 178 ? -8.923 -7.387 33.050 1.00 52.19 178 MET A C 1
ATOM 1433 O O . MET A 1 178 ? -7.952 -7.884 33.607 1.00 52.19 178 MET A O 1
ATOM 1437 N N . SER A 1 179 ? -8.801 -6.312 32.262 1.00 49.41 179 SER A N 1
ATOM 1438 C CA . SER A 1 179 ? -7.539 -5.588 32.036 1.00 49.41 179 SER A CA 1
ATOM 1439 C C . SER A 1 179 ? -7.155 -4.697 33.221 1.00 49.41 179 SER A C 1
ATOM 1441 O O . SER A 1 179 ? -5.965 -4.543 33.495 1.00 49.41 179 SER A O 1
ATOM 1443 N N . ASN A 1 180 ? -8.141 -4.119 33.912 1.00 49.00 180 ASN A N 1
ATOM 1444 C CA . ASN A 1 180 ? -7.934 -3.364 35.147 1.00 49.00 180 ASN A CA 1
ATOM 1445 C C . ASN A 1 180 ? -7.629 -4.307 36.320 1.00 49.00 180 ASN A C 1
ATOM 1447 O O . ASN A 1 180 ? -6.743 -4.011 37.115 1.00 49.00 180 ASN A O 1
ATOM 1451 N N . ASP A 1 181 ? -8.263 -5.481 36.362 1.00 46.00 181 ASP A N 1
ATOM 1452 C CA . ASP A 1 181 ? -7.968 -6.533 37.340 1.00 46.00 181 ASP A CA 1
ATOM 1453 C C . ASP A 1 181 ? -6.566 -7.142 37.100 1.00 46.00 181 ASP A C 1
ATOM 1455 O O . ASP A 1 181 ? -5.847 -7.459 38.046 1.00 46.00 181 ASP A O 1
ATOM 1459 N N . MET A 1 182 ? -6.106 -7.224 35.841 1.00 40.97 182 MET A N 1
ATOM 1460 C CA . MET A 1 182 ? -4.732 -7.630 35.499 1.00 40.97 182 MET A CA 1
ATOM 1461 C C . MET A 1 182 ? -3.663 -6.571 35.811 1.00 40.97 182 MET A C 1
ATOM 1463 O O . MET A 1 182 ? -2.482 -6.916 35.839 1.00 40.97 182 MET A O 1
ATOM 1467 N N . HIS A 1 183 ? -4.025 -5.308 36.065 1.00 41.06 183 HIS A N 1
ATOM 1468 C CA . HIS A 1 183 ? -3.050 -4.253 36.383 1.00 41.06 183 HIS A CA 1
ATOM 1469 C C . HIS A 1 183 ? -2.395 -4.421 37.771 1.00 41.06 183 HIS A C 1
ATOM 1471 O O . HIS A 1 183 ? -1.414 -3.741 38.061 1.00 41.06 183 HIS A O 1
ATOM 1477 N N . PHE A 1 184 ? -2.868 -5.371 38.592 1.00 37.00 184 PHE A N 1
ATOM 1478 C CA . PHE A 1 184 ? -2.223 -5.783 39.848 1.00 37.00 184 PHE A CA 1
ATOM 1479 C C . PHE A 1 184 ? -1.266 -6.982 39.714 1.00 37.00 184 PHE A C 1
ATOM 1481 O O . PHE A 1 184 ? -0.577 -7.321 40.674 1.00 37.00 184 PHE A O 1
ATOM 1488 N N . ALA A 1 185 ? -1.149 -7.593 38.532 1.00 35.19 185 ALA A N 1
ATOM 1489 C CA . ALA A 1 185 ? -0.152 -8.624 38.253 1.00 35.19 185 ALA A CA 1
ATOM 1490 C C . ALA A 1 185 ? 0.792 -8.121 37.155 1.00 35.19 185 ALA A C 1
ATOM 1492 O O . ALA A 1 185 ? 0.471 -8.158 35.970 1.00 35.19 185 ALA A O 1
ATOM 1493 N N . GLY A 1 186 ? 1.958 -7.610 37.560 1.00 35.72 186 GLY A N 1
ATOM 1494 C CA . GLY A 1 186 ? 2.960 -6.988 36.693 1.00 35.72 186 GLY A CA 1
ATOM 1495 C C . GLY A 1 186 ? 3.477 -7.883 35.561 1.00 35.72 186 GLY A C 1
ATOM 1496 O O . GLY A 1 186 ? 4.566 -8.447 35.644 1.00 35.72 186 GLY A O 1
ATOM 1497 N N . LEU A 1 187 ? 2.744 -7.936 34.450 1.00 31.33 187 LEU A N 1
ATOM 1498 C CA . LEU A 1 187 ? 3.193 -8.506 33.186 1.00 31.33 187 LEU A CA 1
ATOM 1499 C C . LEU A 1 187 ? 3.255 -7.399 32.137 1.00 31.33 187 LEU A C 1
ATOM 1501 O O . LEU A 1 187 ? 2.254 -6.990 31.551 1.00 31.33 187 LEU A O 1
ATOM 1505 N N . ARG A 1 188 ? 4.479 -6.918 31.898 1.00 30.30 188 ARG A N 1
ATOM 1506 C CA . ARG A 1 188 ? 4.810 -6.061 30.754 1.00 30.30 188 ARG A CA 1
ATOM 1507 C C . ARG A 1 188 ? 4.325 -6.731 29.455 1.00 30.30 188 ARG A C 1
ATOM 1509 O O . ARG A 1 188 ? 4.525 -7.941 29.308 1.00 30.30 188 ARG A O 1
ATOM 1516 N N . PRO A 1 189 ? 3.758 -5.985 28.486 1.00 34.84 189 PRO A N 1
ATOM 1517 C CA . PRO A 1 189 ? 3.530 -6.514 27.147 1.00 34.84 189 PRO A CA 1
ATOM 1518 C C . PRO A 1 189 ? 4.853 -7.070 26.620 1.00 34.84 189 PRO A C 1
ATOM 1520 O O . PRO A 1 189 ? 5.870 -6.375 26.655 1.00 34.84 189 PRO A O 1
ATOM 1523 N N . LYS A 1 190 ? 4.860 -8.335 26.186 1.00 34.81 190 LYS A N 1
ATOM 1524 C CA . LYS A 1 190 ? 6.034 -8.964 25.574 1.00 34.81 190 LYS A CA 1
ATOM 1525 C C . LYS A 1 190 ? 6.488 -8.079 24.412 1.00 34.81 190 LYS A C 1
ATOM 1527 O O . LYS A 1 190 ? 5.828 -8.043 23.377 1.00 34.81 190 LYS A O 1
ATOM 1532 N N . GLN A 1 191 ? 7.592 -7.356 24.591 1.00 39.22 191 GLN A N 1
ATOM 1533 C CA . GLN A 1 191 ? 8.294 -6.715 23.488 1.00 39.22 191 GLN A CA 1
ATOM 1534 C C . GLN A 1 191 ? 8.635 -7.822 22.489 1.00 39.22 191 GLN A C 1
ATOM 1536 O O . GLN A 1 191 ? 9.325 -8.782 22.833 1.00 39.22 191 GLN A O 1
ATOM 1541 N N . CYS A 1 192 ? 8.099 -7.733 21.274 1.00 38.75 192 CYS A N 1
ATOM 1542 C CA . CYS A 1 192 ? 8.493 -8.632 20.201 1.00 38.75 192 CYS A CA 1
ATOM 1543 C C . CYS A 1 192 ? 9.971 -8.369 19.887 1.00 38.75 192 CYS A C 1
ATOM 1545 O O . CYS A 1 192 ? 10.312 -7.350 19.289 1.00 38.75 192 CYS A O 1
ATOM 1547 N N . LEU A 1 193 ? 10.854 -9.264 20.339 1.00 37.97 193 LEU A N 1
ATOM 1548 C CA . LEU A 1 193 ? 12.273 -9.222 20.005 1.00 37.97 193 LEU A CA 1
ATOM 1549 C C . LEU A 1 193 ? 12.485 -9.398 18.493 1.00 37.97 193 LEU A C 1
ATOM 1551 O O . LEU A 1 193 ? 11.797 -10.176 17.831 1.00 37.97 193 LEU A O 1
ATOM 1555 N N . ARG A 1 194 ? 13.491 -8.674 17.988 1.00 36.41 194 ARG A N 1
ATOM 1556 C CA . ARG A 1 194 ? 14.020 -8.675 16.615 1.00 36.41 194 ARG A CA 1
ATOM 1557 C C . ARG A 1 194 ? 14.147 -10.096 16.043 1.00 36.41 194 ARG A C 1
ATOM 1559 O O . ARG A 1 194 ? 15.004 -10.860 16.481 1.00 36.41 194 ARG A O 1
ATOM 1566 N N . SER A 1 195 ? 13.355 -10.437 15.022 1.00 32.03 195 SER A N 1
ATOM 1567 C CA . SER A 1 195 ? 13.563 -11.669 14.250 1.00 32.03 195 SER A CA 1
ATOM 1568 C C . SER A 1 195 ? 14.570 -11.422 13.123 1.00 32.03 195 SER A C 1
ATOM 1570 O O . SER A 1 195 ? 14.284 -10.660 12.195 1.00 32.03 195 SER A O 1
ATOM 1572 N N . ARG A 1 196 ? 15.730 -12.087 13.172 1.00 29.81 196 ARG A N 1
ATOM 1573 C CA . ARG A 1 196 ? 16.674 -12.163 12.047 1.00 29.81 196 ARG A CA 1
ATOM 1574 C C . ARG A 1 196 ? 16.112 -13.104 10.980 1.00 29.81 196 ARG A C 1
ATOM 1576 O O . ARG A 1 196 ? 15.816 -14.257 11.269 1.00 29.81 196 ARG A O 1
ATOM 1583 N N . GLY A 1 197 ? 15.981 -12.613 9.754 1.00 27.42 197 GLY A N 1
ATOM 1584 C CA . GLY A 1 197 ? 15.618 -13.418 8.587 1.00 27.42 197 GLY A CA 1
ATOM 1585 C C . GLY A 1 197 ? 15.352 -12.520 7.388 1.00 27.42 197 GLY A C 1
ATOM 1586 O O . GLY A 1 197 ? 14.568 -11.586 7.498 1.00 27.42 197 GLY A O 1
ATOM 1587 N N . SER A 1 198 ? 16.020 -12.747 6.262 1.00 24.83 198 SER A N 1
ATOM 1588 C CA . SER A 1 198 ? 15.914 -11.934 5.044 1.00 24.83 198 SER A CA 1
ATOM 1589 C C . SER A 1 198 ? 14.639 -12.285 4.278 1.00 24.83 198 SER A C 1
ATOM 1591 O O . SER A 1 198 ? 14.545 -13.342 3.667 1.00 24.83 198 SER A O 1
ATOM 1593 N N . GLN A 1 199 ? 13.639 -11.412 4.343 1.00 25.09 199 GLN A N 1
ATOM 1594 C CA . GLN A 1 199 ? 12.409 -11.521 3.558 1.00 25.09 199 GLN A CA 1
ATOM 1595 C C . GLN A 1 199 ? 11.803 -10.122 3.479 1.00 25.09 199 GLN A C 1
ATOM 1597 O O . GLN A 1 199 ? 11.620 -9.475 4.522 1.00 25.09 199 GLN A O 1
ATOM 1602 N N . TRP A 1 20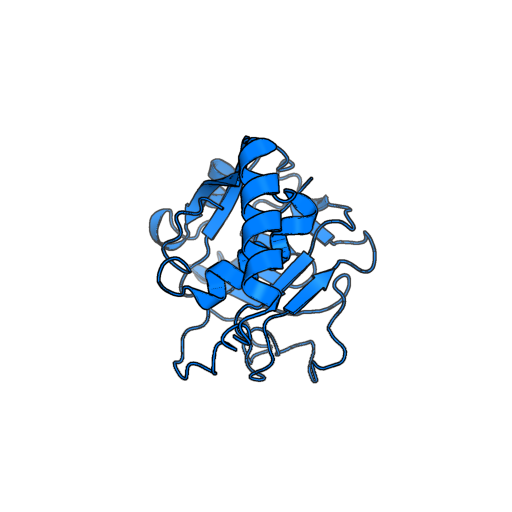0 ? 11.596 -9.643 2.254 1.00 28.05 200 TRP A N 1
ATOM 1603 C CA . TRP A 1 200 ? 11.215 -8.271 1.938 1.00 28.05 200 TRP A CA 1
ATOM 1604 C C . TRP A 1 200 ? 9.737 -8.256 1.552 1.00 28.05 200 TRP A C 1
ATOM 1606 O O . TRP A 1 200 ? 9.357 -8.771 0.507 1.00 28.05 200 TRP A O 1
ATOM 1616 N N . PHE A 1 201 ? 8.885 -7.671 2.392 1.00 27.31 201 PHE A N 1
ATOM 1617 C CA . PHE A 1 201 ? 7.451 -7.584 2.122 1.00 27.31 201 PHE A CA 1
ATOM 1618 C C . PHE A 1 201 ? 7.019 -6.120 2.152 1.00 27.31 201 PHE A C 1
ATOM 1620 O O . PHE A 1 201 ? 7.097 -5.466 3.191 1.00 27.31 201 PHE A O 1
ATOM 1627 N N . LEU A 1 202 ? 6.584 -5.600 1.001 1.00 28.48 202 LEU A N 1
ATOM 1628 C CA . LEU A 1 202 ? 6.053 -4.245 0.881 1.00 28.48 202 LEU A CA 1
ATOM 1629 C C . LEU A 1 202 ? 4.549 -4.282 1.187 1.00 28.48 202 LEU A C 1
ATOM 1631 O O . LEU A 1 202 ? 3.756 -4.814 0.411 1.00 28.48 202 LEU A O 1
ATOM 1635 N N . TYR A 1 203 ? 4.157 -3.746 2.341 1.00 35.72 203 TYR A N 1
ATOM 1636 C CA . TYR A 1 203 ? 2.768 -3.737 2.792 1.00 35.72 203 TYR A CA 1
ATOM 1637 C C . TYR A 1 203 ? 2.078 -2.430 2.394 1.00 35.72 203 TYR A C 1
ATOM 1639 O O . TYR A 1 203 ? 2.292 -1.392 3.013 1.00 35.72 203 TYR A O 1
ATOM 1647 N N . CYS A 1 204 ? 1.205 -2.477 1.389 1.00 38.16 204 CYS A N 1
ATOM 1648 C CA . CYS A 1 204 ? 0.314 -1.365 1.063 1.00 38.16 204 CYS A CA 1
ATOM 1649 C C . CYS A 1 204 ? -1.119 -1.720 1.453 1.00 38.16 204 CYS A C 1
ATOM 1651 O O . CYS A 1 204 ? -1.867 -2.295 0.666 1.00 38.16 204 CYS A O 1
ATOM 1653 N N . CYS A 1 205 ? -1.515 -1.369 2.678 1.00 37.09 205 CYS A N 1
ATOM 1654 C CA . CYS A 1 205 ? -2.923 -1.410 3.063 1.00 37.09 205 CYS A CA 1
ATOM 1655 C C . CYS A 1 205 ? -3.579 -0.087 2.647 1.00 37.09 205 CYS A C 1
ATOM 1657 O O . CYS A 1 205 ? -3.262 0.975 3.180 1.00 37.09 205 CYS A O 1
ATOM 1659 N N . LEU A 1 206 ? -4.476 -0.155 1.666 1.00 34.75 206 LEU A N 1
ATOM 1660 C CA . LEU A 1 206 ? -5.320 0.955 1.247 1.00 34.75 206 LEU A CA 1
ATOM 1661 C C . LEU A 1 206 ? -6.455 1.099 2.274 1.00 34.75 206 LEU A C 1
ATOM 1663 O O . LEU A 1 206 ? -7.382 0.292 2.295 1.00 34.75 206 LEU A O 1
ATOM 1667 N N . LEU A 1 207 ? -6.390 2.116 3.134 1.00 25.59 207 LEU A N 1
ATOM 1668 C CA . LEU A 1 207 ? -7.527 2.522 3.956 1.00 25.59 207 LEU A CA 1
ATOM 1669 C C . LEU A 1 207 ? -8.052 3.852 3.417 1.00 25.59 207 LEU A C 1
ATOM 1671 O O . LEU A 1 207 ? -7.618 4.927 3.823 1.00 25.59 207 LEU A O 1
ATOM 1675 N N . ILE A 1 208 ? -8.959 3.767 2.445 1.00 22.56 208 ILE A N 1
ATOM 1676 C CA . ILE A 1 208 ? -9.796 4.904 2.063 1.00 22.56 208 ILE A CA 1
ATOM 1677 C C . ILE A 1 208 ? -11.007 4.851 2.995 1.00 22.56 208 ILE A C 1
ATOM 1679 O O . ILE A 1 208 ? -11.786 3.901 2.939 1.00 22.56 208 ILE A O 1
ATOM 1683 N N . THR A 1 209 ? -11.120 5.822 3.903 1.00 22.80 209 THR A N 1
ATOM 1684 C CA . THR A 1 209 ? -12.394 6.115 4.580 1.00 22.80 209 THR A CA 1
ATOM 1685 C C . THR A 1 209 ? -13.173 7.128 3.763 1.00 22.80 209 THR A C 1
ATOM 1687 O O . THR A 1 209 ? -12.546 8.177 3.468 1.00 22.80 209 THR A O 1
#

Secondary structure (DSSP, 8-state):
-B---TTTTT-HHHHHHHHHHHHHHH-SSEEEEEEEEEHHHH-S-HHHHHHHHTTSTTPPP-SSEEE--SS-EEEESS-TT-PPPEEEEBSSSTT-EEE-TTEEEEETTEEEEEEGGGTEEEEEE---TTB---TT-S-TTTTTTT-SS-B--S--EEEEEEEEE---HHHHHHHHHHHHHGGGS------------------------

Foldseek 3Di:
DADDDPPCPPPPQLVVVVCVVCCVVQPVFDWDKDWQDKCVVQPPQLLSLQVRPAPDPQHHAAPQDAFFDQPDKFWACDWPVRDHTDIWTFQGRPRQWTRHSQFHTDGRQFTWGADPVVRAIWTAHAQDPRTDDDPPDDDRCQTQPNDVGIDHAPMEIEIDIDDTHGPPVVVVVVVVVVVVVCVVPDDDDPDPDDDDDDHHYRYRYDDRD

Radius of gyration: 18.23 Å; Cα contacts (8 Å, |Δi|>4): 384; chains: 1; bounding box: 39×34×63 Å

Solvent-accessible surface area (backbone atoms only — not comparable to full-atom values): 12150 Å² total; per-residue (Å²): 112,49,70,85,45,93,82,51,63,86,39,66,62,56,47,52,50,52,48,60,72,45,30,85,83,62,43,97,31,43,35,37,46,42,76,45,41,40,32,77,84,69,48,75,51,21,56,54,45,45,75,50,40,47,68,44,82,72,37,68,67,69,71,66,43,66,40,70,40,58,76,40,53,51,51,37,79,60,39,60,75,76,54,79,62,51,75,20,44,30,74,41,41,64,53,30,32,49,29,31,60,71,29,39,71,28,45,48,52,24,35,35,32,53,40,78,95,71,78,39,63,42,28,40,55,31,48,40,75,27,35,43,69,60,89,87,59,89,48,52,51,22,43,58,73,62,43,78,65,72,41,70,72,80,50,46,59,37,48,41,77,76,48,72,47,76,58,54,70,68,60,51,54,50,48,53,48,54,52,58,65,43,68,79,53,94,69,75,80,80,75,80,73,87,78,90,73,97,77,75,71,68,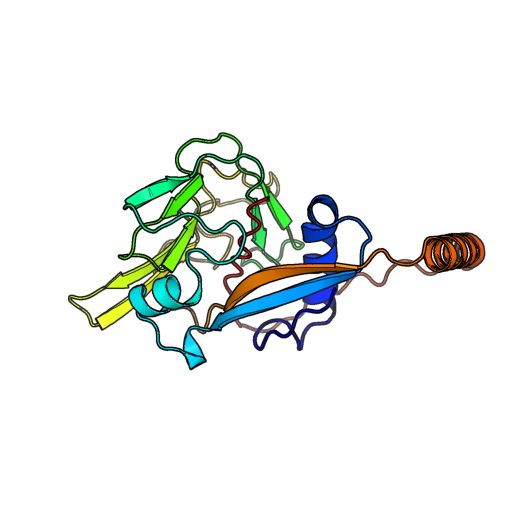63,58,68,67,56,62,128

Sequence (209 aa):
MIFNSTIISKNSCHRTELASFLAPAVGQIESKWKLCYNALANGWEPRIFHSNCDNKKHTSPSAGTWGETLKAFVFSLKNSEDLPPFKCFAKNQYRTVYKSSSYGPKFGKLEIAYRYSNKRVEARAFLYKPYGVPAEVKNSYNDLVGTAKPFSPDNYEVFFLTGKSILDKNKQRIKEKMSNDMHFAGLRPKQCLRSRGSQWFLYCCLLIT

Organism: Acropora cervicornis (NCBI:txid6130)

pLDDT: mean 72.3, std 18.92, range [22.56, 93.5]

Mean predicted aligned error: 11.35 Å